Protein 1TOH (pdb70)

Organism: Rattus norvegicus (NCBI:txid10116)

Foldseek 3Di:
DQDDAFFFLQVLLVFDPPAPCPPPVVQVVLLVVQQVQQNVDGPPDQRDFDDDDQLLLVLQLVLCVLLVVCCVPFADPLLVVLVVVCVVQQVDDSRDDTGQRSLQVVLCVQANAGEGEHSFDGDLLSQLSCLLLNYHHAHAAGGDSPCSQDDLGQHNLLCPQQQSSNSSDNLSSLLSNVLSQLSRSADPLSSLLSVQLCCQPQAFAWEADPNAIHTRHSVLSSHNVLSVVSRDPQAAEAADASVVRSPDDADRDDHTNYHHYYHDSVRNSVRVVVVSVPRDDQWGWDADSVRSGIQTGRDPVSVVVVVVVVVVVVVVVVVVVVVVD

B-factor: mean 46.32, std 15.34, range [18.19, 102.64]

InterPro domains:
  IPR001273 Aromatic amino acid hydroxylase [PTHR11473] (76-497)
  IPR005962 Tyrosine 3-monooxygenase [TIGR01269] (38-496)
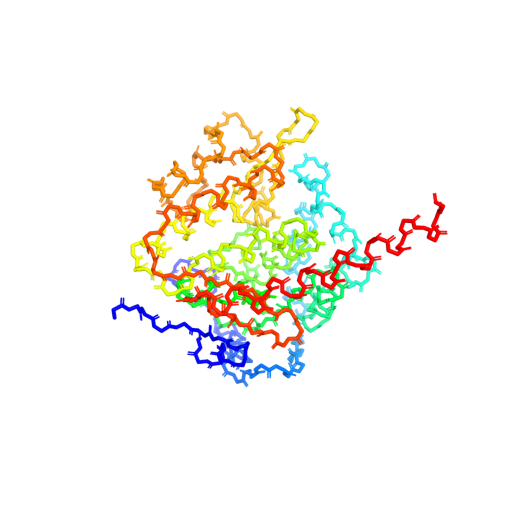  IPR018301 Aromatic amino acid hydroxylase, iron/copper binding site [PS00367] (327-338)
  IPR019773 Tyrosine 3-monooxygenase-like [PIRSF000336] (30-497)
  IPR019774 Aromatic amino acid hydroxylase, C-terminal [PF00351] (165-494)
  IPR019774 Aromatic amino acid hydroxylase, C-terminal [PR00372] (193-212)
  IPR019774 Aromatic amino acid hydroxylase, C-terminal [PR00372] (284-306)
  IPR019774 Aromatic amino acid hydroxylase, C-terminal [PR00372] (348-367)
  IPR019774 Aromatic amino acid hydroxylase, C-terminal [PR00372] (388-406)
  IPR019774 Aromatic amino acid hydroxylase, C-terminal [PR00372] (419-438)
  IPR019774 Aromatic amino acid hydroxylase, C-terminal [PR00372] (454-472)
  IPR019774 Aromatic amino acid hydroxylase, C-terminal [PS51410] (152-498)
  IPR021164 Tyrosine hydroxylase, conserved site [PF12549] (2-26)
  IPR021164 Tyrosine hydroxylase, conserved site [PF12549] (30-49)
  IPR036329 Aromatic amino acid monoxygenase, C-terminal domain superfamily [SSF56534] (163-496)
  IPR036951 Aromatic amino acid hydroxylase superfamily [G3DSA:1.10.800.10] (158-498)
  IPR041903 Tyrosine 3-monooxygenase, catalytic domain [cd03345] (166-463)
  IPR045865 ACT-like domain [SSF55021] (75-170)
  IPR049321 Tyrosine 3-monooxygenase-like, ACT domain [PF21417] (81-149)

Radius of gyration: 20.16 Å; Cα contacts (8 Å, |Δi|>4): 506; chains: 1; bounding box: 53×52×47 Å

Solvent-accessible surface area: 16301 Å² total; per-residue (Å²): 253,65,46,139,7,2,119,120,11,47,40,2,44,142,30,104,163,115,27,50,2,92,115,38,156,129,22,93,127,50,47,129,88,4,22,84,23,17,158,146,21,112,58,64,78,100,5,61,115,9,156,19,63,83,99,7,48,58,6,0,74,78,4,9,70,26,3,82,61,20,3,81,89,31,1,0,114,18,0,56,92,2,3,93,38,0,65,135,129,13,44,8,131,63,76,30,9,10,37,3,40,70,0,2,150,15,0,99,126,111,18,35,0,28,4,25,4,22,33,35,149,46,65,46,48,34,33,4,3,0,2,0,0,31,2,5,10,0,0,5,7,3,13,27,41,78,37,30,81,103,21,71,41,28,0,0,0,19,7,0,1,0,10,0,0,2,6,11,36,208,27,3,0,56,1,1,4,6,0,0,9,5,1,3,6,3,52,99,125,33,8,121,71,0,24,13,0,21,40,2,1,6,22,24,0,0,1,91,21,142,72,106,53,44,0,3,0,1,8,0,0,12,26,80,22,8,0,74,40,0,44,50,176,146,14,91,63,79,87,6,52,3,65,52,0,6,110,28,112,92,69,106,146,93,92,4,87,17,0,1,14,4,104,50,12,84,48,0,45,87,74,0,77,85,9,17,92,154,15,152,62,104,27,66,26,88,27,37,82,199,89,51,17,9,55,28,25,94,40,121,98,41,95,92,136,21,91,72,35,52,89,96,108,107,117,86,105,54,126,50,118,80,89,140,139

Structure (mmCIF, N/CA/C/O backbone):
data_1TOH
#
_entry.id   1TOH
#
_cell.length_a   189.323
_cell.length_b   148.335
_cell.length_c   57.975
_cell.angle_alpha   90.00
_cell.angle_beta   90.00
_cell.angle_gamma   90.00
#
_symmetry.space_group_name_H-M   'F 2 2 2'
#
loop_
_entity.id
_entity.type
_entity.pdbx_description
1 polymer 'TYROSINE HYDROXYLASE'
2 non-polymer 'FE (III) ION'
3 water water
#
loop_
_atom_site.group_PDB
_atom_site.id
_atom_site.type_symbol
_atom_site.label_atom_id
_atom_site.label_alt_id
_atom_site.label_comp_id
_atom_site.label_asym_id
_atom_site.label_entity_id
_atom_site.label_seq_id
_atom_site.pdbx_PDB_ins_code
_atom_site.Cartn_x
_atom_site.Cartn_y
_atom_site.Cartn_z
_atom_site.occupancy
_atom_site.B_iso_or_equiv
_atom_site.auth_seq_id
_atom_site.auth_comp_id
_atom_site.auth_asym_id
_atom_site.auth_atom_id
_atom_site.pdbx_PDB_model_num
ATOM 1 N N . LYS A 1 8 ? 64.138 48.860 15.587 1.00 93.13 163 LYS A N 1
ATOM 2 C CA . LYS A 1 8 ? 62.727 49.237 15.756 1.00 88.34 163 LYS A CA 1
ATOM 3 C C . LYS A 1 8 ? 62.651 49.372 17.276 1.00 82.84 163 LYS A C 1
ATOM 4 O O . LYS A 1 8 ? 62.339 50.439 17.805 1.00 83.16 163 LYS A O 1
ATOM 10 N N . VAL A 1 9 ? 62.950 48.286 17.979 1.00 75.22 164 VAL A N 1
ATOM 11 C CA . VAL A 1 9 ? 63.004 48.359 19.421 1.00 67.53 164 VAL A CA 1
ATOM 12 C C . VAL A 1 9 ? 64.495 48.290 19.688 1.00 61.63 164 VAL A C 1
ATOM 13 O O . VAL A 1 9 ? 65.161 47.312 19.321 1.00 62.22 164 VAL A O 1
ATOM 17 N N . PRO A 1 10 ? 65.069 49.362 20.233 1.00 54.23 165 PRO A N 1
ATOM 18 C CA . PRO A 1 10 ? 66.510 49.249 20.483 1.00 50.95 165 PRO A CA 1
ATOM 19 C C . PRO A 1 10 ? 66.902 48.072 21.373 1.00 49.64 165 PRO A C 1
ATOM 20 O O . PRO A 1 10 ? 66.097 47.529 22.159 1.00 46.87 165 PRO A O 1
ATOM 24 N N . TRP A 1 11 ? 68.137 47.634 21.198 1.00 45.25 166 TRP A N 1
ATOM 25 C CA . TRP A 1 11 ? 68.653 46.535 21.986 1.00 44.38 166 TRP A CA 1
ATOM 26 C C . TRP A 1 11 ? 68.722 46.930 23.474 1.00 44.41 166 TRP A C 1
ATOM 27 O O . TRP A 1 11 ? 68.976 48.106 23.824 1.00 42.76 166 TRP A O 1
ATOM 38 N N . PHE A 1 12 ? 68.494 45.944 24.337 1.00 39.85 167 PHE A N 1
ATOM 39 C CA . PHE A 1 12 ? 68.605 46.154 25.766 1.00 38.07 167 PHE A CA 1
ATOM 40 C C . PHE A 1 12 ? 69.085 44.858 26.376 1.00 40.50 167 PHE A C 1
ATOM 41 O O . PHE A 1 12 ? 68.785 43.801 25.868 1.00 43.28 167 PHE A O 1
ATOM 49 N N . PRO A 1 13 ? 69.912 44.928 27.421 1.00 38.17 168 PRO A N 1
ATOM 50 C CA . PRO A 1 13 ? 70.412 43.732 28.097 1.00 33.32 168 PRO A CA 1
ATOM 51 C C . PRO A 1 13 ? 69.240 42.897 28.700 1.00 38.72 168 PRO A C 1
ATOM 52 O O . PRO A 1 13 ? 68.222 43.468 29.164 1.00 34.30 168 PRO A O 1
ATOM 56 N N . ARG A 1 14 ? 69.381 41.571 28.704 1.00 34.62 169 ARG A N 1
ATOM 57 C CA . ARG A 1 14 ? 68.355 40.696 29.277 1.00 35.51 169 ARG A CA 1
ATOM 58 C C . ARG A 1 14 ? 68.919 39.824 30.366 1.00 36.64 169 ARG A C 1
ATOM 59 O O . ARG A 1 14 ? 68.162 39.097 31.019 1.00 36.88 169 ARG A O 1
ATOM 67 N N . LYS A 1 15 ? 70.243 39.922 30.564 1.00 35.47 170 LYS A N 1
ATOM 68 C CA . LYS A 1 15 ? 71.007 39.180 31.575 1.00 38.00 170 LYS A CA 1
ATOM 69 C C . LYS A 1 15 ? 71.936 40.229 32.222 1.00 35.71 170 LYS A C 1
ATOM 70 O O . LYS A 1 15 ? 72.444 41.079 31.508 1.00 34.35 170 LYS A O 1
ATOM 76 N N . VAL A 1 16 ? 72.194 40.148 33.530 1.00 36.61 171 VAL A N 1
ATOM 77 C CA . VAL A 1 16 ? 73.055 41.148 34.182 1.00 36.08 171 VAL A CA 1
ATOM 78 C C . VAL A 1 16 ? 74.519 41.081 33.621 1.00 40.01 171 VAL A C 1
ATOM 79 O O . VAL A 1 16 ? 75.287 42.032 33.728 1.00 40.43 171 VAL A O 1
ATOM 83 N N . SER A 1 17 ? 74.882 39.964 33.006 1.00 41.61 172 SER A N 1
ATOM 84 C CA . SER A 1 17 ? 76.208 39.786 32.408 1.00 41.54 172 SER A CA 1
ATOM 85 C C . SER A 1 17 ? 76.430 40.802 31.316 1.00 39.51 172 SER A C 1
ATOM 86 O O . SER A 1 17 ? 77.516 41.348 31.152 1.00 40.15 172 SER A O 1
ATOM 89 N N . GLU A 1 18 ? 75.382 41.013 30.543 1.00 39.06 173 GLU A N 1
ATOM 90 C CA . GLU A 1 18 ? 75.383 41.915 29.415 1.00 35.35 173 GLU A CA 1
ATOM 91 C C . GLU A 1 18 ? 75.599 43.381 29.692 1.00 38.21 173 GLU A C 1
ATOM 92 O O . GLU A 1 18 ? 75.731 44.209 28.764 1.00 42.18 173 GLU A O 1
ATOM 98 N N . LEU A 1 19 ? 75.628 43.743 30.955 1.00 39.65 174 LEU A N 1
ATOM 99 C CA . LEU A 1 19 ? 75.910 45.124 31.252 1.00 39.10 174 LEU A CA 1
ATOM 100 C C . LEU A 1 19 ? 77.383 45.382 30.875 1.00 41.68 174 LEU A C 1
ATOM 101 O O . LEU A 1 19 ? 77.770 46.540 30.719 1.00 40.64 174 LEU A O 1
ATOM 106 N N . ASP A 1 20 ? 78.194 44.329 30.722 1.00 41.60 175 ASP A N 1
ATOM 107 C CA . ASP A 1 20 ? 79.603 44.515 30.329 1.00 49.36 175 ASP A CA 1
ATOM 108 C C . ASP A 1 20 ? 79.679 45.080 28.885 1.00 54.67 175 ASP A C 1
ATOM 109 O O . ASP A 1 20 ? 80.758 45.422 28.408 1.00 56.46 175 ASP A O 1
ATOM 114 N N . LYS A 1 21 ? 78.546 45.130 28.181 1.00 56.87 176 LYS A N 1
ATOM 115 C CA . LYS A 1 21 ? 78.530 45.631 26.834 1.00 58.29 176 LYS A CA 1
ATOM 116 C C . LYS A 1 21 ? 77.992 47.044 26.934 1.00 61.69 176 LYS A C 1
ATOM 117 O O . LYS A 1 21 ? 78.069 47.807 25.987 1.00 62.52 176 LYS A O 1
ATOM 123 N N . CYS A 1 22 ? 77.440 47.395 28.087 1.00 62.62 177 CYS A N 1
ATOM 124 C CA . CYS A 1 22 ? 76.900 48.734 28.283 1.00 67.70 177 CYS A CA 1
ATOM 125 C C . CYS A 1 22 ? 77.971 49.630 28.901 1.00 70.76 177 CYS A C 1
ATOM 126 O O . CYS A 1 22 ? 77.703 50.756 29.323 1.00 75.09 177 CYS A O 1
ATOM 129 N N . ASP A 1 34 ? 87.403 69.790 32.480 1.00 95.59 189 ASP A N 1
ATOM 130 C CA . ASP A 1 34 ? 87.017 71.053 31.857 1.00 95.10 189 ASP A CA 1
ATOM 131 C C . ASP A 1 34 ? 87.940 72.171 32.383 1.00 93.25 189 ASP A C 1
ATOM 132 O O . ASP A 1 34 ? 88.551 72.036 33.443 1.00 91.74 189 ASP A O 1
ATOM 137 N N . LEU A 1 35 ? 88.002 73.283 31.658 1.00 92.92 190 LEU A N 1
ATOM 138 C CA . LEU A 1 35 ? 88.830 74.421 32.049 1.00 93.31 190 LEU A CA 1
ATOM 139 C C . LEU A 1 35 ? 88.498 74.886 33.447 1.00 92.53 190 LEU A C 1
ATOM 140 O O . LEU A 1 35 ? 89.367 75.312 34.198 1.00 93.05 190 LEU A O 1
ATOM 145 N N . ASP A 1 36 ? 87.221 74.806 33.782 1.00 93.25 191 ASP A N 1
ATOM 146 C CA . ASP A 1 36 ? 86.711 75.249 35.078 1.00 93.61 191 ASP A CA 1
ATOM 147 C C . ASP A 1 36 ? 86.815 74.250 36.231 1.00 92.13 191 ASP A C 1
ATOM 148 O O . ASP A 1 36 ? 86.579 74.613 37.386 1.00 91.04 191 ASP A O 1
ATOM 153 N N . HIS A 1 37 ? 87.185 73.009 35.903 1.00 92.02 192 HIS A N 1
ATOM 154 C CA . HIS A 1 37 ? 87.317 71.912 36.867 1.00 90.57 192 HIS A CA 1
ATOM 155 C C . HIS A 1 37 ? 88.521 72.120 37.779 1.00 89.23 192 HIS A C 1
ATOM 156 O O . HIS A 1 37 ? 89.656 72.232 37.314 1.00 88.50 192 HIS A O 1
ATOM 163 N N . PRO A 1 38 ? 88.278 72.137 39.104 1.00 88.59 193 PRO A N 1
ATOM 164 C CA . PRO A 1 38 ? 89.258 72.326 40.177 1.00 88.16 193 PRO A CA 1
ATOM 165 C C . PRO A 1 38 ? 90.596 71.569 40.091 1.00 86.58 193 PRO A C 1
ATOM 166 O O . PRO A 1 38 ? 91.541 71.901 40.804 1.00 86.47 193 PRO A O 1
ATOM 170 N N . GLY A 1 39 ? 90.687 70.557 39.243 1.00 84.35 194 GLY A N 1
ATOM 171 C CA . GLY A 1 39 ? 91.939 69.832 39.167 1.00 83.74 194 GLY A CA 1
ATOM 172 C C . GLY A 1 39 ? 92.448 69.678 37.767 1.00 83.72 194 GLY A C 1
ATOM 173 O O . GLY A 1 39 ? 93.303 68.837 37.475 1.00 82.07 194 GLY A O 1
ATOM 174 N N . PHE A 1 40 ? 91.901 70.501 36.890 1.00 85.03 195 PHE A N 1
ATOM 175 C CA . PHE A 1 40 ? 92.272 70.445 35.497 1.00 87.62 195 PHE A CA 1
ATOM 176 C C . PHE A 1 40 ? 93.740 70.725 35.294 1.00 88.27 195 PHE A C 1
ATOM 177 O O . PHE A 1 40 ? 94.357 70.234 34.351 1.00 88.67 195 PHE A O 1
ATOM 185 N N . SER A 1 41 ? 94.288 71.528 36.192 1.00 89.13 196 SER A N 1
ATOM 186 C CA . SER A 1 41 ? 95.686 71.916 36.125 1.00 90.47 196 SER A CA 1
ATOM 187 C C . SER A 1 41 ? 96.470 71.355 37.332 1.00 89.76 196 SER A C 1
ATOM 188 O O . SER A 1 41 ? 97.159 72.078 38.075 1.00 90.45 196 SER A O 1
ATOM 191 N N . ASP A 1 42 ? 96.321 70.049 37.517 1.00 86.37 197 ASP A N 1
ATOM 192 C CA . ASP A 1 42 ? 96.996 69.293 38.556 1.00 81.36 197 ASP A CA 1
ATOM 193 C C . ASP A 1 42 ? 97.284 68.050 37.731 1.00 79.79 197 ASP A C 1
ATOM 194 O O . ASP A 1 42 ? 96.355 67.450 37.193 1.00 80.20 197 ASP A O 1
ATOM 199 N N . GLN A 1 43 ? 98.550 67.679 37.587 1.00 76.93 198 GLN A N 1
ATOM 200 C CA . GLN A 1 43 ? 98.870 66.503 36.792 1.00 75.36 198 GLN A CA 1
ATOM 201 C C . GLN A 1 43 ? 98.893 65.233 37.627 1.00 71.42 198 GLN A C 1
ATOM 202 O O . GLN A 1 43 ? 98.712 64.135 37.095 1.00 68.26 198 GLN A O 1
ATOM 208 N N . VAL A 1 44 ? 99.121 65.397 38.929 1.00 67.66 199 VAL A N 1
ATOM 209 C CA . VAL A 1 44 ? 99.206 64.277 39.856 1.00 65.34 199 VAL A CA 1
ATOM 210 C C . VAL A 1 44 ? 97.796 63.723 40.061 1.00 66.03 199 VAL A C 1
ATOM 211 O O . VAL A 1 44 ? 97.593 62.520 40.299 1.00 64.69 199 VAL A O 1
ATOM 215 N N . TYR A 1 45 ? 96.834 64.632 39.977 1.00 63.46 200 TYR A N 1
ATOM 216 C CA . TYR A 1 45 ? 95.439 64.313 40.141 1.00 65.80 200 TYR A CA 1
ATOM 217 C C . TYR A 1 45 ? 94.888 63.657 38.883 1.00 66.89 200 TYR A C 1
ATOM 218 O O . TYR A 1 45 ? 94.133 62.693 38.968 1.00 62.78 200 TYR A O 1
ATOM 227 N N . ARG A 1 46 ? 95.256 64.218 37.731 1.00 69.64 201 ARG A N 1
ATOM 228 C CA . ARG A 1 46 ? 94.827 63.719 36.440 1.00 72.25 201 ARG A CA 1
ATOM 229 C C . ARG A 1 46 ? 95.389 62.330 36.227 1.00 72.68 201 ARG A C 1
ATOM 230 O O . ARG A 1 46 ? 94.916 61.614 35.357 1.00 75.18 201 ARG A O 1
ATOM 238 N N . GLN A 1 47 ? 96.395 61.933 37.012 1.00 71.87 202 GLN A N 1
ATOM 239 C CA . GLN A 1 47 ? 96.961 60.579 36.854 1.00 69.35 202 GLN A CA 1
ATOM 240 C C . GLN A 1 47 ? 96.255 59.658 37.819 1.00 66.57 202 GLN A C 1
ATOM 241 O O . GLN A 1 47 ? 96.133 58.466 37.570 1.00 68.28 202 GLN A O 1
ATOM 247 N N . ARG A 1 48 ? 95.837 60.210 38.955 1.00 63.65 203 ARG A N 1
ATOM 248 C CA . ARG A 1 48 ? 95.131 59.427 39.964 1.00 59.69 203 ARG A CA 1
ATOM 249 C C . ARG A 1 48 ? 93.850 58.989 39.277 1.00 56.83 203 ARG A C 1
ATOM 250 O O . ARG A 1 48 ? 93.451 57.848 39.346 1.00 58.81 203 ARG A O 1
ATOM 258 N N . ARG A 1 49 ? 93.246 59.905 38.553 1.00 55.56 204 ARG A N 1
ATOM 259 C CA . ARG A 1 49 ? 92.033 59.590 37.867 1.00 56.66 204 ARG A CA 1
ATOM 260 C C . ARG A 1 49 ? 92.206 58.452 36.880 1.00 60.93 204 ARG A C 1
ATOM 261 O O . ARG A 1 49 ? 91.498 57.437 36.977 1.00 63.95 204 ARG A O 1
ATOM 269 N N . LYS A 1 50 ? 93.129 58.606 35.934 1.00 63.49 205 LYS A N 1
ATOM 270 C CA . LYS A 1 50 ? 93.344 57.569 34.926 1.00 64.44 205 LYS A CA 1
ATOM 271 C C . LYS A 1 50 ? 93.545 56.230 35.616 1.00 62.63 205 LYS A C 1
ATOM 272 O O . LYS A 1 50 ? 93.016 55.213 35.155 1.00 63.78 205 LYS A O 1
ATOM 278 N N . LEU A 1 51 ? 94.276 56.221 36.731 1.00 60.60 206 LEU A N 1
ATOM 279 C CA . LEU A 1 51 ? 94.483 54.969 37.440 1.00 58.92 206 LEU A CA 1
ATOM 280 C C . LEU A 1 51 ? 93.097 54.470 37.905 1.00 59.84 206 LEU A C 1
ATOM 281 O O . LEU A 1 51 ? 92.747 53.297 37.680 1.00 61.28 206 LEU A O 1
ATOM 286 N N . ILE A 1 52 ? 92.303 55.340 38.543 1.00 56.11 207 ILE A N 1
ATOM 287 C CA . ILE A 1 52 ? 90.980 54.916 39.012 1.00 50.46 207 ILE A CA 1
ATOM 288 C C . ILE A 1 52 ? 90.027 54.536 37.867 1.00 48.04 207 ILE A C 1
ATOM 289 O O . ILE A 1 52 ? 89.436 53.461 37.917 1.00 48.20 207 ILE A O 1
ATOM 294 N N . ALA A 1 53 ? 89.928 55.346 36.812 1.00 47.13 208 ALA A N 1
ATOM 295 C CA . ALA A 1 53 ? 89.049 54.996 35.696 1.00 49.91 208 ALA A CA 1
ATOM 296 C C . ALA A 1 53 ? 89.441 53.590 35.206 1.00 55.58 208 ALA A C 1
ATOM 297 O O . ALA A 1 53 ? 88.589 52.774 34.836 1.00 55.60 208 ALA A O 1
ATOM 299 N N . GLU A 1 54 ? 90.742 53.314 35.246 1.00 57.59 209 GLU A N 1
ATOM 300 C CA . GLU A 1 54 ? 91.286 52.031 34.867 1.00 60.91 209 GLU A CA 1
ATOM 301 C C . GLU A 1 54 ? 90.470 50.875 35.431 1.00 57.56 209 GLU A C 1
ATOM 302 O O . GLU A 1 54 ? 90.098 49.953 34.700 1.00 56.95 209 GLU A O 1
ATOM 308 N N . ILE A 1 55 ? 90.186 50.910 36.732 1.00 54.78 210 ILE A N 1
ATOM 309 C CA . ILE A 1 55 ? 89.390 49.836 37.356 1.00 49.16 210 ILE A CA 1
ATOM 310 C C . ILE A 1 55 ? 87.997 49.649 36.711 1.00 47.18 210 ILE A C 1
ATOM 311 O O . ILE A 1 55 ? 87.530 48.529 36.512 1.00 46.14 210 ILE A O 1
ATOM 316 N N . ALA A 1 56 ? 87.358 50.748 36.360 1.00 46.19 211 ALA A N 1
ATOM 317 C CA . ALA A 1 56 ? 86.064 50.668 35.738 1.00 46.90 211 ALA A CA 1
ATOM 318 C C . ALA A 1 56 ? 86.197 49.995 34.383 1.00 50.57 211 ALA A C 1
ATOM 319 O O . ALA A 1 56 ? 85.459 49.039 34.079 1.00 51.09 211 ALA A O 1
ATOM 321 N N . PHE A 1 57 ? 87.136 50.482 33.568 1.00 54.30 212 PHE A N 1
ATOM 322 C CA . PHE A 1 57 ? 87.339 49.900 32.244 1.00 54.96 212 PHE A CA 1
ATOM 323 C C . PHE A 1 57 ? 87.705 48.400 32.253 1.00 53.70 212 PHE A C 1
ATOM 324 O O . PHE A 1 57 ? 87.278 47.675 31.365 1.00 56.56 212 PHE A O 1
ATOM 332 N N . GLN A 1 58 ? 88.448 47.906 33.240 1.00 52.99 213 GLN A N 1
ATOM 333 C CA . GLN A 1 58 ? 88.817 46.471 33.233 1.00 53.09 213 GLN A CA 1
ATOM 334 C C . GLN A 1 58 ? 87.848 45.587 34.040 1.00 53.81 213 GLN A C 1
ATOM 335 O O . GLN A 1 58 ? 88.038 44.375 34.176 1.00 54.18 213 GLN A O 1
ATOM 341 N N . TYR A 1 59 ? 86.786 46.188 34.565 1.00 51.22 214 TYR A N 1
ATOM 342 C CA . TYR A 1 59 ? 85.867 45.435 35.397 1.00 48.18 214 TYR A CA 1
ATOM 343 C C . TYR A 1 59 ? 84.840 44.599 34.613 1.00 46.12 214 TYR A C 1
ATOM 344 O O . TYR A 1 59 ? 84.296 45.071 33.621 1.00 45.00 214 TYR A O 1
ATOM 353 N N . LYS A 1 60 ? 84.584 43.376 35.075 1.00 44.36 215 LYS A N 1
ATOM 354 C CA . LYS A 1 60 ? 83.608 42.449 34.463 1.00 50.07 215 LYS A CA 1
ATOM 355 C C . LYS A 1 60 ? 82.551 42.034 35.528 1.00 49.89 215 LYS A C 1
ATOM 356 O O . LYS A 1 60 ? 82.877 41.910 36.725 1.00 48.81 215 LYS A O 1
ATOM 362 N N . HIS A 1 61 ? 81.302 41.817 35.119 1.00 50.46 216 HIS A N 1
ATOM 363 C CA . HIS A 1 61 ? 80.271 41.416 36.103 1.00 51.09 216 HIS A CA 1
ATOM 364 C C . HIS A 1 61 ? 80.667 40.176 36.920 1.00 50.94 216 HIS A C 1
ATOM 365 O O . HIS A 1 61 ? 81.182 39.189 36.391 1.00 56.59 216 HIS A O 1
ATOM 372 N N . GLY A 1 62 ? 80.460 40.251 38.221 1.00 49.96 217 GLY A N 1
ATOM 373 C CA . GLY A 1 62 ? 80.764 39.143 39.095 1.00 50.92 217 GLY A CA 1
ATOM 374 C C . GLY A 1 62 ? 82.082 39.163 39.827 1.00 51.68 217 GLY A C 1
ATOM 375 O O . GLY A 1 62 ? 82.292 38.343 40.720 1.00 52.59 217 GLY A O 1
ATOM 376 N N . GLU A 1 63 ? 82.987 40.065 39.464 1.00 53.41 218 GLU A N 1
ATOM 377 C CA . GLU A 1 63 ? 84.289 40.121 40.151 1.00 54.53 218 GLU A CA 1
ATOM 378 C C . GLU A 1 63 ? 84.206 41.024 41.370 1.00 52.47 218 GLU A C 1
ATOM 379 O O . GLU A 1 63 ? 83.444 41.978 41.357 1.00 49.35 218 GLU A O 1
ATOM 385 N N . PRO A 1 64 ? 85.022 40.758 42.416 1.00 52.07 219 PRO A N 1
ATOM 386 C CA . PRO A 1 64 ? 84.978 41.615 43.611 1.00 49.38 219 PRO A CA 1
ATOM 387 C C . PRO A 1 64 ? 85.483 42.970 43.072 1.00 48.41 219 PRO A C 1
ATOM 388 O O . PRO A 1 64 ? 86.365 42.993 42.218 1.00 51.47 219 PRO A O 1
ATOM 392 N N . ILE A 1 65 ? 84.930 44.083 43.533 1.00 46.60 220 ILE A N 1
ATOM 393 C CA . ILE A 1 65 ? 85.382 45.386 43.023 1.00 46.70 220 ILE A CA 1
ATOM 394 C C . ILE A 1 65 ? 86.699 45.696 43.677 1.00 45.67 220 ILE A C 1
ATOM 395 O O . ILE A 1 65 ? 86.783 45.706 44.899 1.00 45.20 220 ILE A O 1
ATOM 400 N N . PRO A 1 66 ? 87.736 45.969 42.871 1.00 45.96 221 PRO A N 1
ATOM 401 C CA . PRO A 1 66 ? 89.076 46.268 43.375 1.00 46.60 221 PRO A CA 1
ATOM 402 C C . PRO A 1 66 ? 89.117 47.475 44.323 1.00 46.50 221 PRO A C 1
ATOM 403 O O . PRO A 1 66 ? 88.528 48.548 44.038 1.00 43.83 221 PRO A O 1
ATOM 407 N N . HIS A 1 67 ? 89.822 47.268 45.437 1.00 43.63 222 HIS A N 1
ATOM 408 C CA . HIS A 1 67 ? 90.034 48.278 46.439 1.00 43.00 222 HIS A CA 1
ATOM 409 C C . HIS A 1 67 ? 90.896 49.345 45.848 1.00 43.50 222 HIS A C 1
ATOM 410 O O . HIS A 1 67 ? 91.641 49.091 44.914 1.00 43.30 222 HIS A O 1
ATOM 417 N N . VAL A 1 68 ? 90.727 50.546 46.375 1.00 43.84 223 VAL A N 1
ATOM 418 C CA . VAL A 1 68 ? 91.512 51.708 46.025 1.00 47.57 223 VAL A CA 1
ATOM 419 C C . VAL A 1 68 ? 92.106 52.186 47.364 1.00 50.52 223 VAL A C 1
ATOM 420 O O . VAL A 1 68 ? 91.396 52.275 48.388 1.00 49.29 223 VAL A O 1
ATOM 424 N N . GLU A 1 69 ? 93.423 52.412 47.357 1.00 53.25 224 GLU A N 1
ATOM 425 C CA . GLU A 1 69 ? 94.167 52.877 48.539 1.00 55.50 224 GLU A CA 1
ATOM 426 C C . GLU A 1 69 ? 94.143 54.409 48.475 1.00 51.29 224 GLU A C 1
ATOM 427 O O . GLU A 1 69 ? 94.931 55.028 47.770 1.00 53.30 224 GLU A O 1
ATOM 433 N N . TYR A 1 70 ? 93.223 55.031 49.200 1.00 48.87 225 TYR A N 1
ATOM 434 C CA . TYR A 1 70 ? 93.139 56.472 49.138 1.00 47.24 225 TYR A CA 1
ATOM 435 C C . TYR A 1 70 ? 94.264 57.201 49.897 1.00 49.67 225 TYR A C 1
ATOM 436 O O . TYR A 1 70 ? 94.589 56.851 51.042 1.00 49.43 225 TYR A O 1
ATOM 445 N N . THR A 1 71 ? 94.889 58.188 49.245 1.00 52.01 226 THR A N 1
ATOM 446 C CA . THR A 1 71 ? 95.940 59.001 49.882 1.00 51.37 226 THR A CA 1
ATOM 447 C C . THR A 1 71 ? 95.308 59.906 50.933 1.00 54.03 226 THR A C 1
ATOM 448 O O . THR A 1 71 ? 94.166 60.386 50.769 1.00 53.36 226 THR A O 1
ATOM 452 N N . ALA A 1 72 ? 96.090 60.175 51.975 1.00 54.03 227 ALA A N 1
ATOM 453 C CA . ALA A 1 72 ? 95.688 61.022 53.088 1.00 56.38 227 ALA A CA 1
ATOM 454 C C . ALA A 1 72 ? 94.966 62.313 52.672 1.00 55.95 227 ALA A C 1
ATOM 455 O O . ALA A 1 72 ? 94.025 62.749 53.332 1.00 54.28 227 ALA A O 1
ATOM 457 N N . GLU A 1 73 ? 95.393 62.960 51.607 1.00 54.52 228 GLU A N 1
ATOM 458 C CA . GLU A 1 73 ? 94.664 64.150 51.278 1.00 56.66 228 GLU A CA 1
ATOM 459 C C . GLU A 1 73 ? 93.260 63.773 50.748 1.00 57.37 228 GLU A C 1
ATOM 460 O O . GLU A 1 73 ? 92.262 64.431 51.083 1.00 55.77 228 GLU A O 1
ATOM 466 N N . GLU A 1 74 ? 93.183 62.708 49.936 1.00 56.49 229 GLU A N 1
ATOM 467 C CA . GLU A 1 74 ? 91.888 62.265 49.401 1.00 52.34 229 GLU A CA 1
ATOM 468 C C . GLU A 1 74 ? 90.997 62.022 50.604 1.00 51.75 229 GLU A C 1
ATOM 469 O O . GLU A 1 74 ? 89.871 62.538 50.656 1.00 51.45 229 GLU A O 1
ATOM 475 N N . ILE A 1 75 ? 91.524 61.277 51.580 1.00 49.71 230 ILE A N 1
ATOM 476 C CA . ILE A 1 75 ? 90.787 60.987 52.793 1.00 46.50 230 ILE A CA 1
ATOM 477 C C . ILE A 1 75 ? 90.366 62.241 53.509 1.00 49.01 230 ILE A C 1
ATOM 478 O O . ILE A 1 75 ? 89.335 62.239 54.204 1.00 52.58 230 ILE A O 1
ATOM 483 N N . ALA A 1 76 ? 91.136 63.310 53.306 1.00 47.02 231 ALA A N 1
ATOM 484 C CA . ALA A 1 76 ? 90.887 64.623 53.930 1.00 46.77 231 ALA A CA 1
ATOM 485 C C . ALA A 1 76 ? 89.733 65.367 53.230 1.00 45.77 231 ALA A C 1
ATOM 486 O O . ALA A 1 76 ? 88.938 66.070 53.869 1.00 42.30 231 ALA A O 1
ATOM 488 N N . THR A 1 77 ? 89.672 65.268 51.911 1.00 44.29 232 THR A N 1
ATOM 489 C CA . THR A 1 77 ? 88.557 65.890 51.206 1.00 46.59 232 THR A CA 1
ATOM 490 C C . THR A 1 77 ? 87.267 65.176 51.703 1.00 46.54 232 THR A C 1
ATOM 491 O O . THR A 1 77 ? 86.313 65.833 52.160 1.00 49.62 232 THR A O 1
ATOM 495 N N . TRP A 1 78 ? 87.274 63.835 51.672 1.00 46.01 233 TRP A N 1
ATOM 496 C CA . TRP A 1 78 ? 86.146 63.046 52.169 1.00 44.80 233 TRP A CA 1
ATOM 497 C C . TRP A 1 78 ? 85.734 63.540 53.544 1.00 47.53 233 TRP A C 1
ATOM 498 O O . TRP A 1 78 ? 84.593 63.922 53.721 1.00 51.77 233 TRP A O 1
ATOM 509 N N . LYS A 1 79 ? 86.644 63.555 54.509 1.00 51.90 234 LYS A N 1
ATOM 510 C CA . LYS A 1 79 ? 86.321 64.014 55.871 1.00 54.37 234 LYS A CA 1
ATOM 511 C C . LYS A 1 79 ? 85.622 65.370 55.952 1.00 54.14 234 LYS A C 1
ATOM 512 O O . LYS A 1 79 ? 84.830 65.566 56.856 1.00 53.13 234 LYS A O 1
ATOM 518 N N . GLU A 1 80 ? 85.909 66.305 55.042 1.00 53.84 235 GLU A N 1
ATOM 519 C CA . GLU A 1 80 ? 85.257 67.633 55.077 1.00 52.09 235 GLU A CA 1
ATOM 520 C C . GLU A 1 80 ? 83.807 67.543 54.563 1.00 51.23 235 GLU A C 1
ATOM 521 O O . GLU A 1 80 ? 82.853 68.026 55.231 1.00 50.07 235 GLU A O 1
ATOM 527 N N . VAL A 1 81 ? 83.641 66.928 53.381 1.00 45.08 236 VAL A N 1
ATOM 528 C CA . VAL A 1 81 ? 82.318 66.759 52.822 1.00 38.35 236 VAL A CA 1
ATOM 529 C C . VAL A 1 81 ? 81.459 65.973 53.794 1.00 38.33 236 VAL A C 1
ATOM 530 O O . VAL A 1 81 ? 80.322 66.326 54.042 1.00 41.12 236 VAL A O 1
ATOM 534 N N . TYR A 1 82 ? 82.031 64.955 54.407 1.00 36.21 237 TYR A N 1
ATOM 535 C CA . TYR A 1 82 ? 81.306 64.120 55.330 1.00 37.00 237 TYR A CA 1
ATOM 536 C C . TYR A 1 82 ? 80.818 64.886 56.540 1.00 44.20 237 TYR A C 1
ATOM 537 O O . TYR A 1 82 ? 79.597 64.956 56.795 1.00 43.59 237 TYR A O 1
ATOM 546 N N . VAL A 1 83 ? 81.751 65.466 57.304 1.00 46.30 238 VAL A N 1
ATOM 547 C CA . VAL A 1 83 ? 81.343 66.191 58.517 1.00 47.61 238 VAL A CA 1
ATOM 548 C C . VAL A 1 83 ? 80.351 67.331 58.211 1.00 41.77 238 VAL A C 1
ATOM 549 O O . VAL A 1 83 ? 79.340 67.449 58.877 1.00 39.82 238 VAL A O 1
ATOM 553 N N . THR A 1 84 ? 80.600 68.113 57.174 1.00 38.84 239 THR A N 1
ATOM 554 C CA . THR A 1 84 ? 79.679 69.189 56.848 1.00 40.98 239 THR A CA 1
ATOM 555 C C . THR A 1 84 ? 78.232 68.698 56.555 1.00 42.28 239 THR A C 1
ATOM 556 O O . THR A 1 84 ? 77.290 69.110 57.253 1.00 38.23 239 THR A O 1
ATOM 560 N N . LEU A 1 85 ? 78.051 67.822 55.549 1.00 39.01 240 LEU A N 1
ATOM 561 C CA . LEU A 1 85 ? 76.712 67.300 55.271 1.00 37.03 240 LEU A CA 1
ATOM 562 C C . LEU A 1 85 ? 76.137 66.544 56.509 1.00 35.92 240 LEU A C 1
ATOM 563 O O . LEU A 1 85 ? 74.980 66.657 56.847 1.00 35.92 240 LEU A O 1
ATOM 568 N N . LYS A 1 86 ? 76.961 65.757 57.168 1.00 38.02 241 LYS A N 1
ATOM 569 C CA . LYS A 1 86 ? 76.535 64.992 58.321 1.00 40.29 241 LYS A CA 1
ATOM 570 C C . LYS A 1 86 ? 75.818 65.968 59.278 1.00 44.23 241 LYS A C 1
ATOM 571 O O . LYS A 1 86 ? 74.819 65.600 59.898 1.00 48.71 241 LYS A O 1
ATOM 577 N N . GLY A 1 87 ? 76.301 67.210 59.381 1.00 43.16 242 GLY A N 1
ATOM 578 C CA . GLY A 1 87 ? 75.639 68.183 60.248 1.00 44.28 242 GLY A CA 1
ATOM 579 C C . GLY A 1 87 ? 74.195 68.585 59.843 1.00 43.95 242 GLY A C 1
ATOM 580 O O . GLY A 1 87 ? 73.409 68.992 60.697 1.00 44.05 242 GLY A O 1
ATOM 581 N N . LEU A 1 88 ? 73.847 68.500 58.557 1.00 39.38 243 LEU A N 1
ATOM 582 C CA . LEU A 1 88 ? 72.469 68.805 58.073 1.00 38.39 243 LEU A CA 1
ATOM 583 C C . LEU A 1 88 ? 71.452 67.627 58.053 1.00 37.85 243 LEU A C 1
ATOM 584 O O . LEU A 1 88 ? 70.251 67.843 58.110 1.00 39.73 243 LEU A O 1
ATOM 589 N N . TYR A 1 89 ? 71.930 66.389 57.931 1.00 35.07 244 TYR A N 1
ATOM 590 C CA . TYR A 1 89 ? 71.031 65.265 57.841 1.00 32.84 244 TYR A CA 1
ATOM 591 C C . TYR A 1 89 ? 69.885 65.218 58.871 1.00 36.46 244 TYR A C 1
ATOM 592 O O . TYR A 1 89 ? 68.731 65.060 58.468 1.00 41.15 244 TYR A O 1
ATOM 601 N N . ALA A 1 90 ? 70.154 65.352 60.174 1.00 36.32 245 ALA A N 1
ATOM 602 C CA . ALA A 1 90 ? 69.048 65.270 61.138 1.00 35.56 245 ALA A CA 1
ATOM 603 C C . ALA A 1 90 ? 67.880 66.216 60.886 1.00 36.40 245 ALA A C 1
ATOM 604 O O . ALA A 1 90 ? 66.752 65.910 61.255 1.00 39.76 245 ALA A O 1
ATOM 606 N N . THR A 1 91 ? 68.138 67.357 60.254 1.00 35.15 246 THR A N 1
ATOM 607 C CA . THR A 1 91 ? 67.075 68.318 60.036 1.00 38.63 246 THR A CA 1
ATOM 608 C C . THR A 1 91 ? 66.590 68.360 58.603 1.00 35.72 246 THR A C 1
ATOM 609 O O . THR A 1 91 ? 65.436 68.604 58.361 1.00 37.36 246 THR A O 1
ATOM 613 N N . HIS A 1 92 ? 67.464 68.074 57.661 1.00 34.94 247 HIS A N 1
ATOM 614 C CA . HIS A 1 92 ? 67.075 68.174 56.276 1.00 35.85 247 HIS A CA 1
ATOM 615 C C . HIS A 1 92 ? 66.795 66.873 55.516 1.00 35.54 247 HIS A C 1
ATOM 616 O O . HIS A 1 92 ? 66.172 66.908 54.449 1.00 36.88 247 HIS A O 1
ATOM 623 N N . ALA A 1 93 ? 67.217 65.729 56.037 1.00 33.59 248 ALA A N 1
ATOM 624 C CA . ALA A 1 93 ? 67.044 64.502 55.237 1.00 31.97 248 ALA A CA 1
ATOM 625 C C . ALA A 1 93 ? 65.824 63.659 55.547 1.00 33.77 248 ALA A C 1
ATOM 626 O O . ALA A 1 93 ? 65.375 63.625 56.695 1.00 31.80 248 ALA A O 1
ATOM 628 N N . CYS A 1 94 ? 65.323 62.924 54.545 1.00 29.79 249 CYS A N 1
ATOM 629 C CA . CYS A 1 94 ? 64.183 62.083 54.838 1.00 34.51 249 CYS A CA 1
ATOM 630 C C . CYS A 1 94 ? 64.668 61.014 55.776 1.00 33.17 249 CYS A C 1
ATOM 631 O O . CYS A 1 94 ? 65.854 60.757 55.916 1.00 33.48 249 CYS A O 1
ATOM 634 N N . ARG A 1 95 ? 63.729 60.425 56.467 1.00 33.80 250 ARG A N 1
ATOM 635 C CA . ARG A 1 95 ? 64.015 59.348 57.409 1.00 39.24 250 ARG A CA 1
ATOM 636 C C . ARG A 1 95 ? 64.741 58.098 56.761 1.00 37.64 250 ARG A C 1
ATOM 637 O O . ARG A 1 95 ? 65.583 57.468 57.395 1.00 37.60 250 ARG A O 1
ATOM 645 N N . GLU A 1 96 ? 64.428 57.761 55.513 1.00 36.18 251 GLU A N 1
ATOM 646 C CA . GLU A 1 96 ? 65.059 56.600 54.866 1.00 32.94 251 GLU A CA 1
ATOM 647 C C . GLU A 1 96 ? 66.572 56.869 54.815 1.00 33.29 251 GLU A C 1
ATOM 648 O O . GLU A 1 96 ? 67.406 56.013 55.095 1.00 31.31 251 GLU A O 1
ATOM 654 N N . HIS A 1 97 ? 66.939 58.093 54.466 1.00 32.64 252 HIS A N 1
ATOM 655 C CA . HIS A 1 97 ? 68.353 58.409 54.443 1.00 31.80 252 HIS A CA 1
ATOM 656 C C . HIS A 1 97 ? 68.984 58.279 55.846 1.00 33.11 252 HIS A C 1
ATOM 657 O O . HIS A 1 97 ? 70.050 57.655 56.019 1.00 32.24 252 HIS A O 1
ATOM 664 N N . LEU A 1 98 ? 68.348 58.854 56.860 1.00 32.64 253 LEU A N 1
ATOM 665 C CA . LEU A 1 98 ? 68.936 58.739 58.207 1.00 36.35 253 LEU A CA 1
ATOM 666 C C . LEU A 1 98 ? 69.134 57.279 58.616 1.00 33.35 253 LEU A C 1
ATOM 667 O O . LEU A 1 98 ? 70.213 56.928 59.030 1.00 38.59 253 LEU A O 1
ATOM 672 N N . GLU A 1 99 ? 68.119 56.436 58.461 1.00 35.32 254 GLU A N 1
ATOM 673 C CA . GLU A 1 99 ? 68.204 55.013 58.811 1.00 39.06 254 GLU A CA 1
ATOM 674 C C . GLU A 1 99 ? 69.270 54.261 57.997 1.00 39.13 254 GLU A C 1
ATOM 675 O O . GLU A 1 99 ? 70.021 53.434 58.556 1.00 34.30 254 GLU A O 1
ATOM 681 N N . GLY A 1 100 ? 69.327 54.534 56.689 1.00 32.42 255 GLY A N 1
ATOM 682 C CA . GLY A 1 100 ? 70.326 53.877 55.884 1.00 30.20 255 GLY A CA 1
ATOM 683 C C . GLY A 1 100 ? 71.727 54.369 56.228 1.00 33.03 255 GLY A C 1
ATOM 684 O O . GLY A 1 100 ? 72.704 53.596 56.191 1.00 29.53 255 GLY A O 1
ATOM 685 N N . PHE A 1 101 ? 71.860 55.676 56.508 1.00 36.36 256 PHE A N 1
ATOM 686 C CA . PHE A 1 101 ? 73.178 56.237 56.856 1.00 31.02 256 PHE A CA 1
ATOM 687 C C . PHE A 1 101 ? 73.604 55.586 58.215 1.00 34.80 256 PHE A C 1
ATOM 688 O O . PHE A 1 101 ? 74.766 55.182 58.417 1.00 36.02 256 PHE A O 1
ATOM 696 N N . GLN A 1 102 ? 72.669 55.468 59.145 1.00 30.87 257 GLN A N 1
ATOM 697 C CA . GLN A 1 102 ? 72.990 54.800 60.391 1.00 35.56 257 GLN A CA 1
ATOM 698 C C . GLN A 1 102 ? 73.448 53.321 60.168 1.00 38.84 257 GLN A C 1
ATOM 699 O O . GLN A 1 102 ? 74.434 52.852 60.809 1.00 36.16 257 GLN A O 1
ATOM 705 N N . LEU A 1 103 ? 72.752 52.595 59.269 1.00 35.83 258 LEU A N 1
ATOM 706 C CA . LEU A 1 103 ? 73.092 51.183 58.959 1.00 33.66 258 LEU A CA 1
ATOM 707 C C . LEU A 1 103 ? 74.503 51.143 58.358 1.00 33.93 258 LEU A C 1
ATOM 708 O O . LEU A 1 103 ? 75.314 50.307 58.727 1.00 37.87 258 LEU A O 1
ATOM 713 N N . LEU A 1 104 ? 74.791 52.033 57.408 1.00 33.56 259 LEU A N 1
ATOM 714 C CA . LEU A 1 104 ? 76.112 52.110 56.829 1.00 36.04 259 LEU A CA 1
ATOM 715 C C . LEU A 1 104 ? 77.209 52.342 57.887 1.00 39.94 259 LEU A C 1
ATOM 716 O O . LEU A 1 104 ? 78.332 51.839 57.778 1.00 41.69 259 LEU A O 1
ATOM 721 N N . GLU A 1 105 ? 76.905 53.138 58.896 1.00 40.06 260 GLU A N 1
ATOM 722 C CA . GLU A 1 105 ? 77.891 53.403 59.923 1.00 41.66 260 GLU A CA 1
ATOM 723 C C . GLU A 1 105 ? 78.081 52.165 60.780 1.00 42.61 260 GLU A C 1
ATOM 724 O O . GLU A 1 105 ? 79.185 51.835 61.154 1.00 45.84 260 GLU A O 1
ATOM 730 N N . ARG A 1 106 ? 76.994 51.483 61.090 1.00 47.13 261 ARG A N 1
ATOM 731 C CA . ARG A 1 106 ? 77.046 50.316 61.935 1.00 48.56 261 ARG A CA 1
ATOM 732 C C . ARG A 1 106 ? 77.683 49.099 61.303 1.00 50.41 261 ARG A C 1
ATOM 733 O O . ARG A 1 106 ? 78.370 48.331 61.993 1.00 52.65 261 ARG A O 1
ATOM 741 N N . TYR A 1 107 ? 77.481 48.939 59.999 1.00 49.23 262 TYR A N 1
ATOM 742 C CA . TYR A 1 107 ? 77.953 47.751 59.295 1.00 49.60 262 TYR A CA 1
ATOM 743 C C . TYR A 1 107 ? 78.827 47.941 58.084 1.00 47.76 262 TYR A C 1
ATOM 744 O O . TYR A 1 107 ? 79.288 46.985 57.505 1.00 48.87 262 TYR A O 1
ATOM 753 N N . CYS A 1 108 ? 79.090 49.156 57.692 1.00 45.38 263 CYS A N 1
ATOM 754 C CA . CYS A 1 108 ? 79.870 49.291 56.506 1.00 44.99 263 CYS A CA 1
ATOM 755 C C . CYS A 1 108 ? 80.986 50.272 56.714 1.00 45.03 263 CYS A C 1
ATOM 756 O O . CYS A 1 108 ? 81.515 50.867 55.760 1.00 43.39 263 CYS A O 1
ATOM 759 N N . GLY A 1 109 ? 81.323 50.447 57.996 1.00 47.08 264 GLY A N 1
ATOM 760 C CA . GLY A 1 109 ? 82.406 51.329 58.403 1.00 45.45 264 GLY A CA 1
ATOM 761 C C . GLY A 1 109 ? 82.402 52.777 57.944 1.00 47.44 264 GLY A C 1
ATOM 762 O O . GLY A 1 109 ? 83.460 53.372 57.778 1.00 49.49 264 GLY A O 1
ATOM 763 N N . TYR A 1 110 ? 81.229 53.363 57.732 1.00 44.68 265 TYR A N 1
ATOM 764 C CA . TYR A 1 110 ? 81.174 54.764 57.344 1.00 42.13 265 TYR A CA 1
ATOM 765 C C . TYR A 1 110 ? 81.743 55.621 58.513 1.00 41.59 265 TYR A C 1
ATOM 766 O O . TYR A 1 110 ? 81.359 55.431 59.669 1.00 40.52 265 TYR A O 1
ATOM 775 N N . ARG A 1 111 ? 82.672 56.513 58.208 1.00 39.71 266 ARG A N 1
ATOM 776 C CA . ARG A 1 111 ? 83.228 57.435 59.195 1.00 42.74 266 ARG A CA 1
ATOM 777 C C . ARG A 1 111 ? 83.966 58.583 58.501 1.00 44.99 266 ARG A C 1
ATOM 778 O O . ARG A 1 111 ? 84.209 58.543 57.285 1.00 44.51 266 ARG A O 1
ATOM 786 N N . GLU A 1 112 ? 84.286 59.639 59.242 1.00 46.10 267 GLU A N 1
ATOM 787 C CA . GLU A 1 112 ? 84.968 60.751 58.603 1.00 49.05 267 GLU A CA 1
ATOM 788 C C . GLU A 1 112 ? 86.445 60.518 58.286 1.00 47.63 267 GLU A C 1
ATOM 789 O O . GLU A 1 112 ? 86.999 61.216 57.441 1.00 44.29 267 GLU A O 1
ATOM 795 N N . ASP A 1 113 ? 87.078 59.525 58.912 1.00 48.00 268 ASP A N 1
ATOM 796 C CA . ASP A 1 113 ? 88.508 59.387 58.659 1.00 53.68 268 ASP A CA 1
ATOM 797 C C . ASP A 1 113 ? 88.980 58.350 57.653 1.00 57.61 268 ASP A C 1
ATOM 798 O O . ASP A 1 113 ? 90.190 58.108 57.546 1.00 58.28 268 ASP A O 1
ATOM 803 N N . SER A 1 114 ? 88.036 57.743 56.919 1.00 55.88 269 SER A N 1
ATOM 804 C CA . SER A 1 114 ? 88.398 56.826 55.835 1.00 51.22 269 SER A CA 1
ATOM 805 C C . SER A 1 114 ? 87.270 56.709 54.805 1.00 48.30 269 SER A C 1
ATOM 806 O O . SER A 1 114 ? 86.090 56.721 55.161 1.00 46.52 269 SER A O 1
ATOM 809 N N . ILE A 1 115 ? 87.660 56.683 53.533 1.00 40.74 270 ILE A N 1
ATOM 810 C CA . ILE A 1 115 ? 86.752 56.527 52.414 1.00 42.66 270 ILE A CA 1
ATOM 811 C C . ILE A 1 115 ? 86.363 55.028 52.339 1.00 42.18 270 ILE A C 1
ATOM 812 O O . ILE A 1 115 ? 87.236 54.164 52.319 1.00 46.74 270 ILE A O 1
ATOM 817 N N . PRO A 1 116 ? 85.054 54.699 52.287 1.00 43.10 271 PRO A N 1
ATOM 818 C CA . PRO A 1 116 ? 84.620 53.278 52.218 1.00 36.21 271 PRO A CA 1
ATOM 819 C C . PRO A 1 116 ? 85.015 52.677 50.880 1.00 36.52 271 PRO A C 1
ATOM 820 O O . PRO A 1 116 ? 85.115 53.413 49.881 1.00 33.74 271 PRO A O 1
ATOM 824 N N . GLN A 1 117 ? 85.226 51.354 50.849 1.00 36.90 272 GLN A N 1
ATOM 825 C CA . GLN A 1 117 ? 85.552 50.626 49.612 1.00 33.31 272 GLN A CA 1
ATOM 826 C C . GLN A 1 117 ? 84.234 50.154 48.912 1.00 35.85 272 GLN A C 1
ATOM 827 O O . GLN A 1 117 ? 83.362 49.567 49.565 1.00 34.35 272 GLN A O 1
ATOM 833 N N . LEU A 1 118 ? 84.108 50.383 47.601 1.00 35.83 273 LEU A N 1
ATOM 834 C CA . LEU A 1 118 ? 82.926 49.960 46.873 1.00 37.86 273 LEU A CA 1
ATOM 835 C C . LEU A 1 118 ? 82.520 48.531 47.109 1.00 39.38 273 LEU A C 1
ATOM 836 O O . LEU A 1 118 ? 81.345 48.231 47.292 1.00 41.12 273 LEU A O 1
ATOM 841 N N . GLU A 1 119 ? 83.482 47.639 47.179 1.00 39.90 274 GLU A N 1
ATOM 842 C CA . GLU A 1 119 ? 83.137 46.242 47.382 1.00 39.34 274 GLU A CA 1
ATOM 843 C C . GLU A 1 119 ? 82.467 46.017 48.732 1.00 41.03 274 GLU A C 1
ATOM 844 O O . GLU A 1 119 ? 81.604 45.144 48.845 1.00 41.70 274 GLU A O 1
ATOM 850 N N . ASP A 1 120 ? 82.850 46.748 49.772 1.00 38.33 275 ASP A N 1
ATOM 851 C CA . ASP A 1 120 ? 82.156 46.494 51.043 1.00 43.37 275 ASP A CA 1
ATOM 852 C C . ASP A 1 120 ? 80.715 47.104 50.980 1.00 41.52 275 ASP A C 1
ATOM 853 O O . ASP A 1 120 ? 79.767 46.529 51.538 1.00 43.68 275 ASP A O 1
ATOM 858 N N . VAL A 1 121 ? 80.557 48.271 50.338 1.00 37.68 276 VAL A N 1
ATOM 859 C CA . VAL A 1 121 ? 79.230 48.892 50.223 1.00 36.06 276 VAL A CA 1
ATOM 860 C C . VAL A 1 121 ? 78.253 48.018 49.380 1.00 35.93 276 VAL A C 1
ATOM 861 O O . VAL A 1 121 ? 77.104 47.859 49.759 1.00 32.33 276 VAL A O 1
ATOM 865 N N . SER A 1 122 ? 78.753 47.430 48.285 1.00 31.67 277 SER A N 1
ATOM 866 C CA . SER A 1 122 ? 77.986 46.565 47.405 1.00 34.32 277 SER A CA 1
ATOM 867 C C . SER A 1 122 ? 77.444 45.327 48.139 1.00 35.28 277 SER A C 1
ATOM 868 O O . SER A 1 122 ? 76.276 44.954 47.988 1.00 34.59 277 SER A O 1
ATOM 871 N N . ARG A 1 123 ? 78.296 44.725 48.959 1.00 37.40 278 ARG A N 1
ATOM 872 C CA . ARG A 1 123 ? 77.928 43.552 49.755 1.00 40.58 278 ARG A CA 1
ATOM 873 C C . ARG A 1 123 ? 76.820 43.985 50.717 1.00 40.79 278 ARG A C 1
ATOM 874 O O . ARG A 1 123 ? 75.856 43.256 50.970 1.00 37.46 278 ARG A O 1
ATOM 882 N N . PHE A 1 124 ? 76.991 45.179 51.276 1.00 38.09 279 PHE A N 1
ATOM 883 C CA . PHE A 1 124 ? 76.004 45.691 52.169 1.00 32.57 279 PHE A CA 1
ATOM 884 C C . PHE A 1 124 ? 74.695 45.880 51.379 1.00 31.38 279 PHE A C 1
ATOM 885 O O . PHE A 1 124 ? 73.668 45.399 51.796 1.00 31.09 279 PHE A O 1
ATOM 893 N N . LEU A 1 125 ? 74.717 46.565 50.236 1.00 27.88 280 LEU A N 1
ATOM 894 C CA . LEU A 1 125 ? 73.462 46.739 49.502 1.00 29.95 280 LEU A CA 1
ATOM 895 C C . LEU A 1 125 ? 72.828 45.349 49.047 1.00 33.61 280 LEU A C 1
ATOM 896 O O . LEU A 1 125 ? 71.620 45.149 49.185 1.00 38.17 280 LEU A O 1
ATOM 901 N N . LYS A 1 126 ? 73.633 44.408 48.523 1.00 28.82 281 LYS A N 1
ATOM 902 C CA . LYS A 1 126 ? 73.115 43.115 48.124 1.00 29.66 281 LYS A CA 1
ATOM 903 C C . LYS A 1 126 ? 72.317 42.452 49.220 1.00 28.56 281 LYS A C 1
ATOM 904 O O . LYS A 1 126 ? 71.263 41.896 48.981 1.00 31.60 281 LYS A O 1
ATOM 910 N N . GLU A 1 127 ? 72.799 42.526 50.439 1.00 30.93 282 GLU A N 1
ATOM 911 C CA . GLU A 1 127 ? 72.066 41.890 51.534 1.00 36.05 282 GLU A CA 1
ATOM 912 C C . GLU A 1 127 ? 70.903 42.679 52.090 1.00 32.84 282 GLU A C 1
ATOM 913 O O . GLU A 1 127 ? 70.084 42.149 52.835 1.00 28.78 282 GLU A O 1
ATOM 919 N N . ARG A 1 128 ? 70.779 43.927 51.687 1.00 32.60 283 ARG A N 1
ATOM 920 C CA . ARG A 1 128 ? 69.729 44.703 52.292 1.00 31.02 283 ARG A CA 1
ATOM 921 C C . ARG A 1 128 ? 68.608 44.844 51.327 1.00 31.54 283 ARG A C 1
ATOM 922 O O . ARG A 1 128 ? 67.475 44.611 51.696 1.00 31.72 283 ARG A O 1
ATOM 930 N N . THR A 1 129 ? 68.918 45.221 50.083 1.00 25.85 284 THR A N 1
ATOM 931 C CA . THR A 1 129 ? 67.875 45.417 49.098 1.00 27.99 284 THR A CA 1
ATOM 932 C C . THR A 1 129 ? 68.142 44.696 47.797 1.00 27.62 284 THR A C 1
ATOM 933 O O . THR A 1 129 ? 67.349 44.825 46.900 1.00 25.91 284 THR A O 1
ATOM 937 N N . GLY A 1 130 ? 69.272 44.001 47.670 1.00 29.70 285 GLY A N 1
ATOM 938 C CA . GLY A 1 130 ? 69.568 43.301 46.428 1.00 26.11 285 GLY A CA 1
ATOM 939 C C . GLY A 1 130 ? 70.251 44.188 45.408 1.00 32.69 285 GLY A C 1
ATOM 940 O O . GLY A 1 130 ? 70.493 43.786 44.294 1.00 33.74 285 GLY A O 1
ATOM 941 N N . PHE A 1 131 ? 70.573 45.425 45.780 1.00 32.45 286 PHE A N 1
ATOM 942 C CA . PHE A 1 131 ? 71.276 46.272 44.848 1.00 29.05 286 PHE A CA 1
ATOM 943 C C . PHE A 1 131 ? 72.793 45.917 44.911 1.00 28.25 286 PHE A C 1
ATOM 944 O O . PHE A 1 131 ? 73.304 45.355 45.904 1.00 30.67 286 PHE A O 1
ATOM 952 N N . GLN A 1 132 ? 73.534 46.330 43.905 1.00 27.44 287 GLN A N 1
ATOM 953 C CA . GLN A 1 132 ? 74.955 46.066 43.922 1.00 31.02 287 GLN A CA 1
ATOM 954 C C . GLN A 1 132 ? 75.618 47.192 43.172 1.00 28.17 287 GLN A C 1
ATOM 955 O O . GLN A 1 132 ? 74.992 47.846 42.400 1.00 32.07 287 GLN A O 1
ATOM 961 N N . LEU A 1 133 ? 76.899 47.418 43.383 1.00 33.43 288 LEU A N 1
ATOM 962 C CA . LEU A 1 133 ? 77.575 48.480 42.679 1.00 33.07 288 LEU A CA 1
ATOM 963 C C . LEU A 1 133 ? 78.488 47.978 41.574 1.00 33.05 288 LEU A C 1
ATOM 964 O O . LEU A 1 133 ? 78.925 46.853 41.558 1.00 34.66 288 LEU A O 1
ATOM 969 N N . ARG A 1 134 ? 78.789 48.865 40.654 1.00 36.91 289 ARG A N 1
ATOM 970 C CA . ARG A 1 134 ? 79.654 48.533 39.563 1.00 38.01 289 ARG A CA 1
ATOM 971 C C . ARG A 1 134 ? 80.480 49.779 39.349 1.00 35.14 289 ARG A C 1
ATOM 972 O O . ARG A 1 134 ? 79.940 50.823 39.120 1.00 40.27 289 ARG A O 1
ATOM 980 N N . PRO A 1 135 ? 81.805 49.672 39.395 1.00 37.65 290 PRO A N 1
ATOM 981 C CA . PRO A 1 135 ? 82.657 50.847 39.194 1.00 38.63 290 PRO A CA 1
ATOM 982 C C . PRO A 1 135 ? 82.471 51.372 37.768 1.00 38.00 290 PRO A C 1
ATOM 983 O O . PRO A 1 135 ? 82.522 50.589 36.826 1.00 38.58 290 PRO A O 1
ATOM 987 N N . VAL A 1 136 ? 82.293 52.687 37.617 1.00 37.21 291 VAL A N 1
ATOM 988 C CA . VAL A 1 136 ? 82.083 53.305 36.328 1.00 39.02 291 VAL A CA 1
ATOM 989 C C . VAL A 1 136 ? 83.081 54.448 36.193 1.00 45.15 291 VAL A C 1
ATOM 990 O O . VAL A 1 136 ? 83.426 55.113 37.167 1.00 45.55 291 VAL A O 1
ATOM 994 N N . ALA A 1 137 ? 83.518 54.690 34.966 1.00 51.89 292 ALA A N 1
ATOM 995 C CA . ALA A 1 137 ? 84.505 55.706 34.683 1.00 58.41 292 ALA A CA 1
ATOM 996 C C . ALA A 1 137 ? 84.030 57.159 34.732 1.00 65.24 292 ALA A C 1
ATOM 997 O O . ALA A 1 137 ? 84.862 58.070 34.795 1.00 69.19 292 ALA A O 1
ATOM 999 N N . GLY A 1 138 ? 82.723 57.409 34.684 1.00 68.45 293 GLY A N 1
ATOM 1000 C CA . GLY A 1 138 ? 82.260 58.797 34.745 1.00 71.92 293 GLY A CA 1
ATOM 1001 C C . GLY A 1 138 ? 81.137 59.091 33.770 1.00 73.03 293 GLY A C 1
ATOM 1002 O O . GLY A 1 138 ? 81.326 58.986 32.540 1.00 75.26 293 GLY A O 1
ATOM 1003 N N . LEU A 1 139 ? 79.989 59.492 34.316 1.00 70.50 294 LEU A N 1
ATOM 1004 C CA . LEU A 1 139 ? 78.785 59.749 33.530 1.00 70.46 294 LEU A CA 1
ATOM 1005 C C . LEU A 1 139 ? 78.603 58.887 32.244 1.00 69.08 294 LEU A C 1
ATOM 1006 O O . LEU A 1 139 ? 79.250 59.083 31.188 1.00 68.33 294 LEU A O 1
ATOM 1011 N N . LEU A 1 140 ? 77.701 57.915 32.405 1.00 66.14 295 LEU A N 1
ATOM 1012 C CA . LEU A 1 140 ? 77.301 56.935 31.404 1.00 63.44 295 LEU A CA 1
ATOM 1013 C C . LEU A 1 140 ? 76.176 57.485 30.505 1.00 62.30 295 LEU A C 1
ATOM 1014 O O . LEU A 1 140 ? 75.513 58.473 30.878 1.00 62.70 295 LEU A O 1
ATOM 1019 N N . SER A 1 141 ? 75.953 56.853 29.340 1.00 58.37 296 SER A N 1
ATOM 1020 C CA . SER A 1 141 ? 74.834 57.262 28.459 1.00 54.97 296 SER A CA 1
ATOM 1021 C C . SER A 1 141 ? 73.517 57.026 29.245 1.00 53.03 296 SER A C 1
ATOM 1022 O O . SER A 1 141 ? 73.403 56.080 30.028 1.00 50.99 296 SER A O 1
ATOM 1025 N N . ALA A 1 142 ? 72.533 57.895 29.050 1.00 49.16 297 ALA A N 1
ATOM 1026 C CA . ALA A 1 142 ? 71.270 57.756 29.735 1.00 48.53 297 ALA A CA 1
ATOM 1027 C C . ALA A 1 142 ? 70.665 56.305 29.654 1.00 47.07 297 ALA A C 1
ATOM 1028 O O . ALA A 1 142 ? 70.277 55.707 30.669 1.00 42.69 297 ALA A O 1
ATOM 1030 N N . ARG A 1 143 ? 70.562 55.758 28.445 1.00 46.70 298 ARG A N 1
ATOM 1031 C CA . ARG A 1 143 ? 69.979 54.431 28.250 1.00 43.41 298 ARG A CA 1
ATOM 1032 C C . ARG A 1 143 ? 70.790 53.348 29.039 1.00 39.58 298 ARG A C 1
ATOM 1033 O O . ARG A 1 143 ? 70.225 52.537 29.783 1.00 40.96 298 ARG A O 1
ATOM 1041 N N . ASP A 1 144 ? 72.100 53.335 28.897 1.00 38.50 299 ASP A N 1
ATOM 1042 C CA . ASP A 1 144 ? 72.916 52.389 29.656 1.00 37.68 299 ASP A CA 1
ATOM 1043 C C . ASP A 1 144 ? 72.789 52.592 31.170 1.00 37.03 299 ASP A C 1
ATOM 1044 O O . ASP A 1 144 ? 72.867 51.630 31.952 1.00 37.55 299 ASP A O 1
ATOM 1049 N N . PHE A 1 145 ? 72.607 53.828 31.618 1.00 34.48 300 PHE A N 1
ATOM 1050 C CA . PHE A 1 145 ? 72.509 54.016 33.040 1.00 34.47 300 PHE A CA 1
ATOM 1051 C C . PHE A 1 145 ? 71.206 53.443 33.591 1.00 34.26 300 PHE A C 1
ATOM 1052 O O . PHE A 1 145 ? 71.216 52.771 34.613 1.00 31.34 300 PHE A O 1
ATOM 1060 N N . LEU A 1 146 ? 70.097 53.773 32.926 1.00 34.39 301 LEU A N 1
ATOM 1061 C CA . LEU A 1 146 ? 68.792 53.293 33.309 1.00 35.02 301 LEU A CA 1
ATOM 1062 C C . LEU A 1 146 ? 68.754 51.750 33.079 1.00 37.72 301 LEU A C 1
ATOM 1063 O O . LEU A 1 146 ? 68.204 51.023 33.911 1.00 39.75 301 LEU A O 1
ATOM 1068 N N . ALA A 1 147 ? 69.379 51.244 32.003 1.00 34.92 302 ALA A N 1
ATOM 1069 C CA . ALA A 1 147 ? 69.377 49.776 31.765 1.00 35.69 302 ALA A CA 1
ATOM 1070 C C . ALA A 1 147 ? 69.967 49.087 32.994 1.00 35.14 302 ALA A C 1
ATOM 1071 O O . ALA A 1 147 ? 69.387 48.117 33.488 1.00 36.22 302 ALA A O 1
ATOM 1073 N N . SER A 1 148 ? 71.110 49.589 33.473 1.00 32.28 303 SER A N 1
ATOM 1074 C CA . SER A 1 148 ? 71.766 49.048 34.695 1.00 31.97 303 SER A CA 1
ATOM 1075 C C . SER A 1 148 ? 70.803 49.116 35.929 1.00 29.46 303 SER A C 1
ATOM 1076 O O . SER A 1 148 ? 70.644 48.166 36.667 1.00 32.49 303 SER A O 1
ATOM 1079 N N . LEU A 1 149 ? 70.179 50.258 36.164 1.00 26.40 304 LEU A N 1
ATOM 1080 C CA . LEU A 1 149 ? 69.221 50.333 37.240 1.00 30.25 304 LEU A CA 1
ATOM 1081 C C . LEU A 1 149 ? 68.198 49.157 37.109 1.00 30.46 304 LEU A C 1
ATOM 1082 O O . LEU A 1 149 ? 67.753 48.577 38.101 1.00 31.69 304 LEU A O 1
ATOM 1087 N N . ALA A 1 150 ? 67.848 48.745 35.893 1.00 32.92 305 ALA A N 1
ATOM 1088 C CA . ALA A 1 150 ? 66.896 47.612 35.763 1.00 31.79 305 ALA A CA 1
ATOM 1089 C C . ALA A 1 150 ? 67.331 46.298 36.448 1.00 30.50 305 ALA A C 1
ATOM 1090 O O . ALA A 1 150 ? 66.481 45.462 36.808 1.00 28.90 305 ALA A O 1
ATOM 1092 N N . PHE A 1 151 ? 68.631 46.084 36.600 1.00 27.96 306 PHE A N 1
ATOM 1093 C CA . PHE A 1 151 ? 69.076 44.865 37.271 1.00 30.31 306 PHE A CA 1
ATOM 1094 C C . PHE A 1 151 ? 69.482 45.132 38.720 1.00 29.21 306 PHE A C 1
ATOM 1095 O O . PHE A 1 151 ? 70.126 44.299 39.320 1.00 28.69 306 PHE A O 1
ATOM 1103 N N . ARG A 1 152 ? 69.081 46.278 39.268 1.00 26.68 307 ARG A N 1
ATOM 1104 C CA . ARG A 1 152 ? 69.482 46.693 40.601 1.00 24.63 307 ARG A CA 1
ATOM 1105 C C . ARG A 1 152 ? 71.005 46.829 40.760 1.00 30.09 307 ARG A C 1
ATOM 1106 O O . ARG A 1 152 ? 71.577 46.580 41.837 1.00 30.19 307 ARG A O 1
ATOM 1114 N N . VAL A 1 153 ? 71.615 47.348 39.686 1.00 26.37 308 VAL A N 1
ATOM 1115 C CA . VAL A 1 153 ? 73.017 47.625 39.592 1.00 27.42 308 VAL A CA 1
ATOM 1116 C C . VAL A 1 153 ? 73.220 49.152 39.526 1.00 33.30 308 VAL A C 1
ATOM 1117 O O . VAL A 1 153 ? 72.731 49.808 38.603 1.00 34.26 308 VAL A O 1
ATOM 1121 N N . PHE A 1 154 ? 73.943 49.730 40.487 1.00 30.20 309 PHE A N 1
ATOM 1122 C CA . PHE A 1 154 ? 74.177 51.169 40.464 1.00 33.14 309 PHE A CA 1
ATOM 1123 C C . PHE A 1 154 ? 75.605 51.463 39.945 1.00 36.32 309 PHE A C 1
ATOM 1124 O O . PHE A 1 154 ? 76.621 51.109 40.577 1.00 34.27 309 PHE A O 1
ATOM 1132 N N . GLN A 1 155 ? 75.681 52.042 38.759 1.00 37.43 310 GLN A N 1
ATOM 1133 C CA . GLN A 1 155 ? 76.968 52.371 38.135 1.00 40.13 310 GLN A CA 1
ATOM 1134 C C . GLN A 1 155 ? 77.606 53.462 39.043 1.00 41.27 310 GLN A C 1
ATOM 1135 O O . GLN A 1 155 ? 77.177 54.604 39.033 1.00 44.66 310 GLN A O 1
ATOM 1141 N N . CYS A 1 156 ? 78.668 53.126 39.753 1.00 38.91 311 CYS A N 1
ATOM 1142 C CA . CYS A 1 156 ? 79.222 54.016 40.764 1.00 40.14 311 CYS A CA 1
ATOM 1143 C C . CYS A 1 156 ? 80.682 54.479 40.609 1.00 41.93 311 CYS A C 1
ATOM 1144 O O . CYS A 1 156 ? 81.552 53.631 40.427 1.00 43.77 311 CYS A O 1
ATOM 1147 N N . THR A 1 157 ? 80.952 55.799 40.704 1.00 42.21 312 THR A N 1
ATOM 1148 C CA . THR A 1 157 ? 82.326 56.347 40.558 1.00 38.40 312 THR A CA 1
ATOM 1149 C C . THR A 1 157 ? 83.113 56.021 41.806 1.00 38.97 312 THR A C 1
ATOM 1150 O O . THR A 1 157 ? 82.557 55.926 42.903 1.00 38.93 312 THR A O 1
ATOM 1154 N N . GLN A 1 158 ? 84.411 55.849 41.609 1.00 38.65 313 GLN A N 1
ATOM 1155 C CA . GLN A 1 158 ? 85.341 55.461 42.640 1.00 39.53 313 GLN A CA 1
ATOM 1156 C C . GLN A 1 158 ? 86.421 56.526 43.010 1.00 40.97 313 GLN A C 1
ATOM 1157 O O . GLN A 1 158 ? 87.117 56.354 44.030 1.00 42.41 313 GLN A O 1
ATOM 1163 N N . TYR A 1 159 ? 86.563 57.568 42.183 1.00 38.89 314 TYR A N 1
ATOM 1164 C CA . TYR A 1 159 ? 87.534 58.654 42.417 1.00 43.72 314 TYR A CA 1
ATOM 1165 C C . TYR A 1 159 ? 86.940 59.773 43.264 1.00 46.58 314 TYR A C 1
ATOM 1166 O O . TYR A 1 159 ? 85.720 59.879 43.388 1.00 51.16 314 TYR A O 1
ATOM 1175 N N . ILE A 1 160 ? 87.800 60.590 43.856 1.00 46.58 315 ILE A N 1
ATOM 1176 C CA . ILE A 1 160 ? 87.371 61.678 44.725 1.00 47.59 315 ILE A CA 1
ATOM 1177 C C . ILE A 1 160 ? 87.503 63.050 44.040 1.00 46.46 315 ILE A C 1
ATOM 1178 O O . ILE A 1 160 ? 88.235 63.203 43.078 1.00 49.90 315 ILE A O 1
ATOM 1183 N N . ARG A 1 161 ? 86.785 64.046 44.524 1.00 46.33 316 ARG A N 1
ATOM 1184 C CA . ARG A 1 161 ? 86.837 65.374 43.910 1.00 49.96 316 ARG A CA 1
ATOM 1185 C C . ARG A 1 161 ? 88.152 66.058 44.328 1.00 49.85 316 ARG A C 1
ATOM 1186 O O . ARG A 1 161 ? 88.671 65.806 45.436 1.00 51.07 316 ARG A O 1
ATOM 1194 N N . HIS A 1 162 ? 88.668 66.932 43.463 1.00 53.66 317 HIS A N 1
ATOM 1195 C CA . HIS A 1 162 ? 89.918 67.640 43.761 1.00 54.88 317 HIS A CA 1
ATOM 1196 C C . HIS A 1 162 ? 89.840 68.298 45.126 1.00 54.75 317 HIS A C 1
ATOM 1197 O O . HIS A 1 162 ? 88.839 68.973 45.463 1.00 48.20 317 HIS A O 1
ATOM 1204 N N . ALA A 1 163 ? 90.915 68.107 45.888 1.00 54.10 318 ALA A N 1
ATOM 1205 C CA . ALA A 1 163 ? 91.022 68.630 47.247 1.00 55.64 318 ALA A CA 1
ATOM 1206 C C . ALA A 1 163 ? 90.907 70.151 47.385 1.00 55.11 318 ALA A C 1
ATOM 1207 O O . ALA A 1 163 ? 90.683 70.636 48.489 1.00 53.39 318 ALA A O 1
ATOM 1209 N N . SER A 1 164 ? 91.038 70.896 46.285 1.00 59.58 319 SER A N 1
ATOM 1210 C CA . SER A 1 164 ? 90.958 72.366 46.342 1.00 64.90 319 SER A CA 1
ATOM 1211 C C . SER A 1 164 ? 89.543 72.927 46.584 1.00 69.48 319 SER A C 1
ATOM 1212 O O . SER A 1 164 ? 89.382 73.997 47.196 1.00 70.40 319 SER A O 1
ATOM 1215 N N . SER A 1 165 ? 88.514 72.234 46.084 1.00 72.32 320 SER A N 1
ATOM 1216 C CA . SER A 1 165 ? 87.143 72.684 46.321 1.00 72.27 320 SER A CA 1
ATOM 1217 C C . SER A 1 165 ? 86.313 71.512 46.836 1.00 72.08 320 SER A C 1
ATOM 1218 O O . SER A 1 165 ? 85.518 70.928 46.111 1.00 71.23 320 SER A O 1
ATOM 1221 N N . PRO A 1 166 ? 86.502 71.156 48.106 1.00 71.78 321 PRO A N 1
ATOM 1222 C CA . PRO A 1 166 ? 85.807 70.060 48.776 1.00 72.16 321 PRO A CA 1
ATOM 1223 C C . PRO A 1 166 ? 84.296 70.218 48.843 1.00 72.39 321 PRO A C 1
ATOM 1224 O O . PRO A 1 166 ? 83.567 69.244 48.751 1.00 74.59 321 PRO A O 1
ATOM 1228 N N . MET A 1 167 ? 83.833 71.449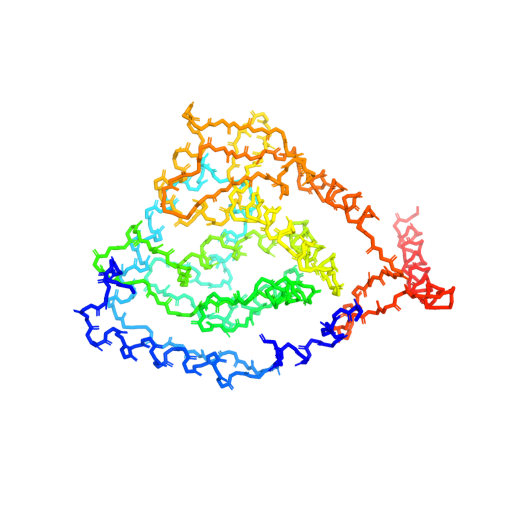 48.993 1.00 72.64 322 MET A N 1
ATOM 1229 C CA . MET A 1 167 ? 82.418 71.727 49.093 1.00 72.54 322 MET A CA 1
ATOM 1230 C C . MET A 1 167 ? 81.695 71.760 47.763 1.00 73.19 322 MET A C 1
ATOM 1231 O O . MET A 1 167 ? 80.466 71.823 47.732 1.00 72.53 322 MET A O 1
ATOM 1236 N N . HIS A 1 168 ? 82.439 71.723 46.662 1.00 74.85 323 HIS A N 1
ATOM 1237 C CA . HIS A 1 168 ? 81.783 71.719 45.366 1.00 77.29 323 HIS A CA 1
ATOM 1238 C C . HIS A 1 168 ? 82.473 70.858 44.316 1.00 75.16 323 HIS A C 1
ATOM 1239 O O . HIS A 1 168 ? 83.690 70.928 44.162 1.00 72.95 323 HIS A O 1
ATOM 1246 N N . SER A 1 169 ? 81.664 70.052 43.612 1.00 73.43 324 SER A N 1
ATOM 1247 C CA . SER A 1 169 ? 82.098 69.105 42.562 1.00 71.80 324 SER A CA 1
ATOM 1248 C C . SER A 1 169 ? 81.181 69.103 41.327 1.00 72.55 324 SER A C 1
ATOM 1249 O O . SER A 1 169 ? 79.995 68.777 41.430 1.00 70.95 324 SER A O 1
ATOM 1252 N N . PRO A 1 170 ? 81.729 69.425 40.136 1.00 73.69 325 PRO A N 1
ATOM 1253 C CA . PRO A 1 170 ? 80.906 69.451 38.913 1.00 73.80 325 PRO A CA 1
ATOM 1254 C C . PRO A 1 170 ? 80.241 68.096 38.679 1.00 71.50 325 PRO A C 1
ATOM 1255 O O . PRO A 1 170 ? 79.022 67.971 38.651 1.00 74.67 325 PRO A O 1
ATOM 1259 N N . GLU A 1 171 ? 81.085 67.089 38.546 1.00 70.33 326 GLU A N 1
ATOM 1260 C CA . GLU A 1 171 ? 80.710 65.702 38.315 1.00 67.36 326 GLU A CA 1
ATOM 1261 C C . GLU A 1 171 ? 80.442 64.867 39.582 1.00 63.00 326 GLU A C 1
ATOM 1262 O O . GLU A 1 171 ? 80.736 65.270 40.712 1.00 62.41 326 GLU A O 1
ATOM 1268 N N . PRO A 1 172 ? 79.823 63.699 39.402 1.00 58.65 327 PRO A N 1
ATOM 1269 C CA . PRO A 1 172 ? 79.536 62.833 40.542 1.00 56.33 327 PRO A CA 1
ATOM 1270 C C . PRO A 1 172 ? 80.806 62.110 40.995 1.00 51.16 327 PRO A C 1
ATOM 1271 O O . PRO A 1 172 ? 81.362 61.343 40.243 1.00 56.46 327 PRO A O 1
ATOM 1275 N N . ASP A 1 173 ? 81.275 62.338 42.208 1.00 48.46 328 ASP A N 1
ATOM 1276 C CA . ASP A 1 173 ? 82.485 61.646 42.663 1.00 41.39 328 ASP A CA 1
ATOM 1277 C C . ASP A 1 173 ? 82.058 60.589 43.673 1.00 38.32 328 ASP A C 1
ATOM 1278 O O . ASP A 1 173 ? 80.863 60.354 43.875 1.00 40.02 328 ASP A O 1
ATOM 1283 N N . CYS A 1 174 ? 82.992 59.958 44.348 1.00 35.58 329 CYS A N 1
ATOM 1284 C CA . CYS A 1 174 ? 82.564 58.931 45.263 1.00 42.80 329 CYS A CA 1
ATOM 1285 C C . CYS A 1 174 ? 81.870 59.528 46.470 1.00 43.19 329 CYS A C 1
ATOM 1286 O O . CYS A 1 174 ? 81.114 58.828 47.171 1.00 47.15 329 CYS A O 1
ATOM 1289 N N . CYS A 1 175 ? 82.094 60.807 46.736 1.00 40.85 330 CYS A N 1
ATOM 1290 C CA . CYS A 1 175 ? 81.421 61.389 47.883 1.00 37.78 330 CYS A CA 1
ATOM 1291 C C . CYS A 1 175 ? 79.933 61.466 47.567 1.00 33.91 330 CYS A C 1
ATOM 1292 O O . CYS A 1 175 ? 79.089 61.018 48.377 1.00 32.65 330 CYS A O 1
ATOM 1295 N N . HIS A 1 176 ? 79.620 62.034 46.394 1.00 29.79 331 HIS A N 1
ATOM 1296 C CA . HIS A 1 176 ? 78.235 62.146 45.908 1.00 29.62 331 HIS A CA 1
ATOM 1297 C C . HIS A 1 176 ? 77.566 60.741 45.870 1.00 28.83 331 HIS A C 1
ATOM 1298 O O . HIS A 1 176 ? 76.472 60.565 46.388 1.00 32.74 331 HIS A O 1
ATOM 1305 N N . GLU A 1 177 ? 78.267 59.732 45.338 1.00 27.44 332 GLU A N 1
ATOM 1306 C CA . GLU A 1 177 ? 77.693 58.390 45.285 1.00 28.14 332 GLU A CA 1
ATOM 1307 C C . GLU A 1 177 ? 77.466 57.779 46.654 1.00 31.48 332 GLU A C 1
ATOM 1308 O O . GLU A 1 177 ? 76.335 57.249 46.953 1.00 31.04 332 GLU A O 1
ATOM 1314 N N . LEU A 1 178 ? 78.510 57.842 47.511 1.00 28.84 333 LEU A N 1
ATOM 1315 C CA . LEU A 1 178 ? 78.364 57.105 48.769 1.00 29.26 333 LEU A CA 1
ATOM 1316 C C . LEU A 1 178 ? 77.571 57.782 49.854 1.00 27.68 333 LEU A C 1
ATOM 1317 O O . LEU A 1 178 ? 77.044 57.118 50.763 1.00 30.22 333 LEU A O 1
ATOM 1322 N N . LEU A 1 179 ? 77.504 59.106 49.789 1.00 28.09 334 LEU A N 1
ATOM 1323 C CA . LEU A 1 179 ? 76.708 59.861 50.782 1.00 29.89 334 LEU A CA 1
ATOM 1324 C C . LEU A 1 179 ? 75.354 60.257 50.164 1.00 24.66 334 LEU A C 1
ATOM 1325 O O . LEU A 1 179 ? 74.344 60.317 50.823 1.00 29.26 334 LEU A O 1
ATOM 1330 N N . GLY A 1 180 ? 75.349 60.542 48.885 1.00 30.86 335 GLY A N 1
ATOM 1331 C CA . GLY A 1 180 ? 74.114 60.932 48.227 1.00 35.85 335 GLY A CA 1
ATOM 1332 C C . GLY A 1 180 ? 73.174 59.802 47.816 1.00 35.78 335 GLY A C 1
ATOM 1333 O O . GLY A 1 180 ? 72.019 59.820 48.131 1.00 42.31 335 GLY A O 1
ATOM 1334 N N . HIS A 1 181 ? 73.676 58.788 47.137 1.00 36.76 336 HIS A N 1
ATOM 1335 C CA . HIS A 1 181 ? 72.815 57.709 46.631 1.00 30.17 336 HIS A CA 1
ATOM 1336 C C . HIS A 1 181 ? 72.639 56.498 47.487 1.00 30.22 336 HIS A C 1
ATOM 1337 O O . HIS A 1 181 ? 71.531 56.125 47.842 1.00 32.71 336 HIS A O 1
ATOM 1344 N N . VAL A 1 182 ? 73.754 55.888 47.839 1.00 33.87 337 VAL A N 1
ATOM 1345 C CA . VAL A 1 182 ? 73.760 54.661 48.605 1.00 32.47 337 VAL A CA 1
ATOM 1346 C C . VAL A 1 182 ? 72.844 54.507 49.780 1.00 29.90 337 VAL A C 1
ATOM 1347 O O . VAL A 1 182 ? 72.186 53.496 49.897 1.00 32.57 337 VAL A O 1
ATOM 1351 N N . PRO A 1 183 ? 72.778 55.494 50.651 1.00 29.31 338 PRO A N 1
ATOM 1352 C CA . PRO A 1 183 ? 71.880 55.326 51.806 1.00 23.34 338 PRO A CA 1
ATOM 1353 C C . PRO A 1 183 ? 70.385 55.116 51.437 1.00 27.14 338 PRO A C 1
ATOM 1354 O O . PRO A 1 183 ? 69.701 54.299 52.102 1.00 30.90 338 PRO A O 1
ATOM 1358 N N . MET A 1 184 ? 69.849 55.853 50.440 1.00 28.59 339 MET A N 1
ATOM 1359 C CA . MET A 1 184 ? 68.417 55.686 50.026 1.00 27.85 339 MET A CA 1
ATOM 1360 C C . MET A 1 184 ? 68.225 54.267 49.400 1.00 30.39 339 MET A C 1
ATOM 1361 O O . MET A 1 184 ? 67.173 53.658 49.584 1.00 31.83 339 MET A O 1
ATOM 1366 N N . LEU A 1 185 ? 69.269 53.735 48.728 1.00 29.67 340 LEU A N 1
ATOM 1367 C CA . LEU A 1 185 ? 69.206 52.416 48.090 1.00 29.38 340 LEU A CA 1
ATOM 1368 C C . LEU A 1 185 ? 69.108 51.305 49.116 1.00 31.78 340 LEU A C 1
ATOM 1369 O O . LEU A 1 185 ? 68.818 50.142 48.779 1.00 33.68 340 LEU A O 1
ATOM 1374 N N . ALA A 1 186 ? 69.366 51.650 50.378 1.00 33.00 341 ALA A N 1
ATOM 1375 C CA . ALA A 1 186 ? 69.216 50.671 51.449 1.00 27.25 341 ALA A CA 1
ATOM 1376 C C . ALA A 1 186 ? 67.749 50.594 51.867 1.00 30.43 341 ALA A C 1
ATOM 1377 O O . ALA A 1 186 ? 67.394 49.772 52.664 1.00 30.11 341 ALA A O 1
ATOM 1379 N N . ASP A 1 187 ? 66.876 51.460 51.350 1.00 31.64 342 ASP A N 1
ATOM 1380 C CA . ASP A 1 187 ? 65.461 51.348 51.723 1.00 29.09 342 ASP A CA 1
ATOM 1381 C C . ASP A 1 187 ? 64.698 50.496 50.665 1.00 32.16 342 ASP A C 1
ATOM 1382 O O . ASP A 1 187 ? 64.783 50.791 49.461 1.00 33.35 342 ASP A O 1
ATOM 1387 N N . ARG A 1 188 ? 63.940 49.492 51.131 1.00 31.54 343 ARG A N 1
ATOM 1388 C CA . ARG A 1 188 ? 63.179 48.538 50.255 1.00 32.60 343 ARG A CA 1
ATOM 1389 C C . ARG A 1 188 ? 62.312 49.248 49.212 1.00 31.25 343 ARG A C 1
ATOM 1390 O O . ARG A 1 188 ? 62.418 48.967 48.031 1.00 32.67 343 ARG A O 1
ATOM 1398 N N . THR A 1 189 ? 61.504 50.224 49.631 1.00 31.97 344 THR A N 1
ATOM 1399 C CA . THR A 1 189 ? 60.609 50.916 48.673 1.00 31.88 344 THR A CA 1
ATOM 1400 C C . THR A 1 189 ? 61.342 51.790 47.644 1.00 29.65 344 THR A C 1
ATOM 1401 O O . THR A 1 189 ? 60.989 51.788 46.487 1.00 35.90 344 THR A O 1
ATOM 1405 N N . PHE A 1 190 ? 62.341 52.546 48.071 1.00 29.44 345 PHE A N 1
ATOM 1406 C CA . PHE A 1 190 ? 63.092 53.397 47.149 1.00 25.66 345 PHE A CA 1
ATOM 1407 C C . PHE A 1 190 ? 63.917 52.577 46.161 1.00 24.94 345 PHE A C 1
ATOM 1408 O O . PHE A 1 190 ? 64.026 52.878 44.994 1.00 28.22 345 PHE A O 1
ATOM 1416 N N . ALA A 1 191 ? 64.541 51.534 46.660 1.00 24.38 346 ALA A N 1
ATOM 1417 C CA . ALA A 1 191 ? 65.305 50.630 45.785 1.00 27.02 346 ALA A CA 1
ATOM 1418 C C . ALA A 1 191 ? 64.389 50.123 44.611 1.00 26.52 346 ALA A C 1
ATOM 1419 O O . ALA A 1 191 ? 64.802 50.147 43.455 1.00 30.87 346 ALA A O 1
ATOM 1421 N N . GLN A 1 192 ? 63.142 49.730 44.922 1.00 23.89 347 GLN A N 1
ATOM 1422 C CA . GLN A 1 192 ? 62.153 49.242 43.947 1.00 25.44 347 GLN A CA 1
ATOM 1423 C C . GLN A 1 192 ? 61.760 50.394 43.001 1.00 28.42 347 GLN A C 1
ATOM 1424 O O . GLN A 1 192 ? 61.562 50.169 41.826 1.00 27.86 347 GLN A O 1
ATOM 1430 N N . PHE A 1 193 ? 61.626 51.625 43.540 1.00 30.84 348 PHE A N 1
ATOM 1431 C CA . PHE A 1 193 ? 61.297 52.808 42.698 1.00 31.42 348 PHE A CA 1
ATOM 1432 C C . PHE A 1 193 ? 62.428 53.019 41.657 1.00 32.36 348 PHE A C 1
ATOM 1433 O O . PHE A 1 193 ? 62.196 53.150 40.438 1.00 35.73 348 PHE A O 1
ATOM 1441 N N . SER A 1 194 ? 63.659 53.000 42.122 1.00 32.57 349 SER A N 1
ATOM 1442 C CA . SER A 1 194 ? 64.800 53.184 41.206 1.00 32.10 349 SER A CA 1
ATOM 1443 C C . SER A 1 194 ? 64.826 52.113 40.118 1.00 28.84 349 SER A C 1
ATOM 1444 O O . SER A 1 194 ? 64.974 52.436 38.959 1.00 30.79 349 SER A O 1
ATOM 1447 N N . GLN A 1 195 ? 64.716 50.836 40.509 1.00 31.63 350 GLN A N 1
ATOM 1448 C CA . GLN A 1 195 ? 64.738 49.721 39.533 1.00 26.94 350 GLN A CA 1
ATOM 1449 C C . GLN A 1 195 ? 63.559 49.875 38.605 1.00 29.64 350 GLN A C 1
ATOM 1450 O O . GLN A 1 195 ? 63.698 49.595 37.430 1.00 32.06 350 GLN A O 1
ATOM 1456 N N . ASP A 1 196 ? 62.402 50.321 39.110 1.00 28.98 351 ASP A N 1
ATOM 1457 C CA . ASP A 1 196 ? 61.262 50.514 38.224 1.00 35.32 351 ASP A CA 1
ATOM 1458 C C . ASP A 1 196 ? 61.538 51.498 37.085 1.00 40.32 351 ASP A C 1
ATOM 1459 O O . ASP A 1 196 ? 60.991 51.334 35.983 1.00 44.12 351 ASP A O 1
ATOM 1464 N N . ILE A 1 197 ? 62.325 52.549 37.355 1.00 39.40 352 ILE A N 1
ATOM 1465 C CA . ILE A 1 197 ? 62.606 53.535 36.326 1.00 34.31 352 ILE A CA 1
ATOM 1466 C C . ILE A 1 197 ? 63.451 52.849 35.293 1.00 34.26 352 ILE A C 1
ATOM 1467 O O . ILE A 1 197 ? 63.274 53.079 34.102 1.00 29.81 352 ILE A O 1
ATOM 1472 N N . GLY A 1 198 ? 64.410 52.047 35.758 1.00 31.71 353 GLY A N 1
ATOM 1473 C CA . GLY A 1 198 ? 65.235 51.309 34.825 1.00 33.65 353 GLY A CA 1
ATOM 1474 C C . GLY A 1 198 ? 64.429 50.234 34.038 1.00 33.60 353 GLY A C 1
ATOM 1475 O O . GLY A 1 198 ? 64.634 50.056 32.861 1.00 31.20 353 GLY A O 1
ATOM 1476 N N . LEU A 1 199 ? 63.504 49.533 34.683 1.00 30.83 354 LEU A N 1
ATOM 1477 C CA . LEU A 1 199 ? 62.710 48.536 34.005 1.00 33.12 354 LEU A CA 1
ATOM 1478 C C . LEU A 1 199 ? 61.896 49.211 32.855 1.00 36.80 354 LEU A C 1
ATOM 1479 O O . LEU A 1 199 ? 61.850 48.738 31.706 1.00 36.56 354 LEU A O 1
ATOM 1484 N N . ALA A 1 200 ? 61.274 50.333 33.187 1.00 35.62 355 ALA A N 1
ATOM 1485 C CA . ALA A 1 200 ? 60.497 51.099 32.244 1.00 33.72 355 ALA A CA 1
ATOM 1486 C C . ALA A 1 200 ? 61.306 51.587 31.047 1.00 38.12 355 ALA A C 1
ATOM 1487 O O . ALA A 1 200 ? 60.761 51.788 29.961 1.00 40.49 355 ALA A O 1
ATOM 1489 N N . SER A 1 201 ? 62.612 51.771 31.218 1.00 36.43 356 SER A N 1
ATOM 1490 C CA . SER A 1 201 ? 63.385 52.317 30.125 1.00 34.24 356 SER A CA 1
ATOM 1491 C C . SER A 1 201 ? 63.858 51.290 29.093 1.00 36.24 356 SER A C 1
ATOM 1492 O O . SER A 1 201 ? 64.302 51.687 28.002 1.00 35.42 356 SER A O 1
ATOM 1495 N N . LEU A 1 202 ? 63.818 50.004 29.457 1.00 31.59 357 LEU A N 1
ATOM 1496 C CA . LEU A 1 202 ? 64.327 48.949 28.561 1.00 35.97 357 LEU A CA 1
ATOM 1497 C C . LEU A 1 202 ? 63.665 48.924 27.188 1.00 36.26 357 LEU A C 1
ATOM 1498 O O . LEU A 1 202 ? 62.468 48.693 27.091 1.00 35.72 357 LEU A O 1
ATOM 1503 N N . GLY A 1 203 ? 64.471 49.174 26.152 1.00 36.03 358 GLY A N 1
ATOM 1504 C CA . GLY A 1 203 ? 63.998 49.147 24.784 1.00 40.39 358 GLY A CA 1
ATOM 1505 C C . GLY A 1 203 ? 63.171 50.353 24.380 1.00 41.93 358 GLY A C 1
ATOM 1506 O O . GLY A 1 203 ? 62.742 50.455 23.246 1.00 40.59 358 GLY A O 1
ATOM 1507 N N . ALA A 1 204 ? 62.948 51.282 25.313 1.00 42.48 359 ALA A N 1
ATOM 1508 C CA . ALA A 1 204 ? 62.154 52.464 25.036 1.00 39.37 359 ALA A CA 1
ATOM 1509 C C . ALA A 1 204 ? 62.858 53.376 24.020 1.00 42.10 359 ALA A C 1
ATOM 1510 O O . ALA A 1 204 ? 64.091 53.296 23.827 1.00 41.02 359 ALA A O 1
ATOM 1512 N N . SER A 1 205 ? 62.084 54.215 23.338 1.00 40.86 360 SER A N 1
ATOM 1513 C CA . SER A 1 205 ? 62.691 55.151 22.350 1.00 44.08 360 SER A CA 1
ATOM 1514 C C . SER A 1 205 ? 63.586 56.217 23.031 1.00 46.92 360 SER A C 1
ATOM 1515 O O . SER A 1 205 ? 63.493 56.467 24.261 1.00 45.60 360 SER A O 1
ATOM 1518 N N . ASP A 1 206 ? 64.413 56.869 22.220 1.00 49.02 361 ASP A N 1
ATOM 1519 C CA . ASP A 1 206 ? 65.306 57.893 22.736 1.00 52.96 361 ASP A CA 1
ATOM 1520 C C . ASP A 1 206 ? 64.545 59.011 23.432 1.00 51.75 361 ASP A C 1
ATOM 1521 O O . ASP A 1 206 ? 65.009 59.557 24.444 1.00 51.48 361 ASP A O 1
ATOM 1526 N N . GLU A 1 207 ? 63.366 59.310 22.906 1.00 50.71 362 GLU A N 1
ATOM 1527 C CA . GLU A 1 20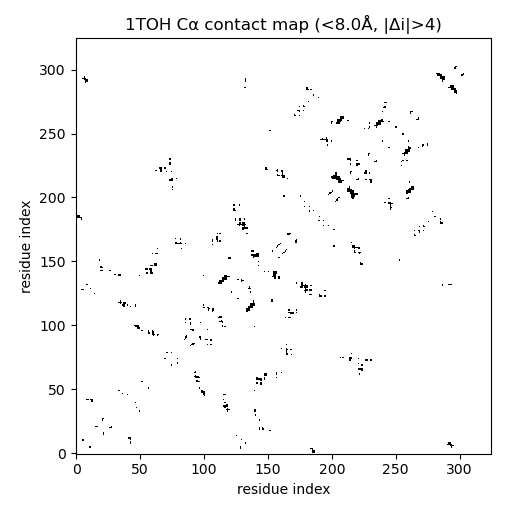7 ? 62.530 60.356 23.444 1.00 53.12 362 GLU A CA 1
ATOM 1528 C C . GLU A 1 207 ? 62.065 59.871 24.805 1.00 52.92 362 GLU A C 1
ATOM 1529 O O . GLU A 1 207 ? 62.035 60.629 25.799 1.00 50.10 362 GLU A O 1
ATOM 1535 N N . GLU A 1 208 ? 61.689 58.602 24.859 1.00 50.71 363 GLU A N 1
ATOM 1536 C CA . GLU A 1 208 ? 61.238 58.089 26.135 1.00 51.58 363 GLU A CA 1
ATOM 1537 C C . GLU A 1 208 ? 62.431 57.950 27.104 1.00 46.58 363 GLU A C 1
ATOM 1538 O O . GLU A 1 208 ? 62.264 58.104 28.298 1.00 47.04 363 GLU A O 1
ATOM 1544 N N . ILE A 1 209 ? 63.641 57.745 26.604 1.00 42.28 364 ILE A N 1
ATOM 1545 C CA . ILE A 1 209 ? 64.755 57.699 27.528 1.00 43.97 364 ILE A CA 1
ATOM 1546 C C . ILE A 1 209 ? 64.964 59.099 28.185 1.00 46.61 364 ILE A C 1
ATOM 1547 O O . ILE A 1 209 ? 65.148 59.187 29.415 1.00 43.83 364 ILE A O 1
ATOM 1552 N N . GLU A 1 210 ? 64.899 60.171 27.381 1.00 46.94 365 GLU A N 1
ATOM 1553 C CA . GLU A 1 210 ? 65.114 61.555 27.878 1.00 51.63 365 GLU A CA 1
ATOM 1554 C C . GLU A 1 210 ? 64.056 61.897 28.900 1.00 48.78 365 GLU A C 1
ATOM 1555 O O . GLU A 1 210 ? 64.348 62.529 29.896 1.00 47.14 365 GLU A O 1
ATOM 1561 N N . LYS A 1 211 ? 62.821 61.477 28.666 1.00 46.91 366 LYS A N 1
ATOM 1562 C CA . LYS A 1 211 ? 61.767 61.779 29.640 1.00 46.50 366 LYS A CA 1
ATOM 1563 C C . LYS A 1 211 ? 62.025 61.075 30.980 1.00 44.45 366 LYS A C 1
ATOM 1564 O O . LYS A 1 211 ? 61.850 61.674 32.055 1.00 44.28 366 LYS A O 1
ATOM 1570 N N . LEU A 1 212 ? 62.420 59.806 30.897 1.00 40.95 367 LEU A N 1
ATOM 1571 C CA . LEU A 1 212 ? 62.687 58.989 32.062 1.00 39.25 367 LEU A CA 1
ATOM 1572 C C . LEU A 1 212 ? 63.879 59.550 32.813 1.00 38.19 367 LEU A C 1
ATOM 1573 O O . LEU A 1 212 ? 63.863 59.534 34.040 1.00 35.65 367 LEU A O 1
ATOM 1578 N N . SER A 1 213 ? 64.906 60.001 32.073 1.00 38.20 368 SER A N 1
ATOM 1579 C CA . SER A 1 213 ? 66.098 60.635 32.648 1.00 40.67 368 SER A CA 1
ATOM 1580 C C . SER A 1 213 ? 65.658 61.856 33.440 1.00 42.08 368 SER A C 1
ATOM 1581 O O . SER A 1 213 ? 66.209 62.109 34.516 1.00 41.34 368 SER A O 1
ATOM 1584 N N . THR A 1 214 ? 64.663 62.588 32.913 1.00 38.79 369 THR A N 1
ATOM 1585 C CA . THR A 1 214 ? 64.135 63.776 33.584 1.00 38.63 369 THR A CA 1
ATOM 1586 C C . THR A 1 214 ? 63.334 63.436 34.844 1.00 41.01 369 THR A C 1
ATOM 1587 O O . THR A 1 214 ? 63.436 64.129 35.882 1.00 44.30 369 THR A O 1
ATOM 1591 N N . VAL A 1 215 ? 62.541 62.384 34.783 1.00 37.83 370 VAL A N 1
ATOM 1592 C CA . VAL A 1 215 ? 61.837 61.958 35.976 1.00 35.46 370 VAL A CA 1
ATOM 1593 C C . VAL A 1 215 ? 62.920 61.575 37.011 1.00 38.18 370 VAL A C 1
ATOM 1594 O O . VAL A 1 215 ? 62.817 61.918 38.206 1.00 38.71 370 VAL A O 1
ATOM 1598 N N . TYR A 1 216 ? 63.946 60.853 36.555 1.00 34.61 371 TYR A N 1
ATOM 1599 C CA . TYR A 1 216 ? 65.036 60.413 37.424 1.00 34.13 371 TYR A CA 1
ATOM 1600 C C . TYR A 1 216 ? 65.708 61.671 38.076 1.00 38.79 371 TYR A C 1
ATOM 1601 O O . TYR A 1 216 ? 66.022 61.696 39.293 1.00 36.84 371 TYR A O 1
ATOM 1610 N N . TRP A 1 217 ? 65.911 62.703 37.247 1.00 36.56 372 TRP A N 1
ATOM 1611 C CA . TRP A 1 217 ? 66.562 63.898 37.726 1.00 37.35 372 TRP A CA 1
ATOM 1612 C C . TRP A 1 217 ? 65.806 64.536 38.906 1.00 35.59 372 TRP A C 1
ATOM 1613 O O . TRP A 1 217 ? 66.436 64.906 39.913 1.00 35.86 372 TRP A O 1
ATOM 1624 N N . PHE A 1 218 ? 64.481 64.610 38.767 1.00 34.25 373 PHE A N 1
ATOM 1625 C CA . PHE A 1 218 ? 63.587 65.188 39.754 1.00 35.30 373 PHE A CA 1
ATOM 1626 C C . PHE A 1 218 ? 63.141 64.292 40.862 1.00 34.52 373 PHE A C 1
ATOM 1627 O O . PHE A 1 218 ? 62.311 64.669 41.686 1.00 33.35 373 PHE A O 1
ATOM 1635 N N . THR A 1 219 ? 63.678 63.085 40.896 1.00 35.25 374 THR A N 1
ATOM 1636 C CA . THR A 1 219 ? 63.347 62.247 42.021 1.00 33.44 374 THR A CA 1
ATOM 1637 C C . THR A 1 219 ? 64.662 61.736 42.624 1.00 36.17 374 THR A C 1
ATOM 1638 O O . THR A 1 219 ? 65.155 62.323 43.588 1.00 33.82 374 THR A O 1
ATOM 1642 N N . VAL A 1 220 ? 65.242 60.672 42.047 1.00 33.25 375 VAL A N 1
ATOM 1643 C CA . VAL A 1 220 ? 66.476 60.107 42.574 1.00 34.29 375 VAL A CA 1
ATOM 1644 C C . VAL A 1 220 ? 67.552 61.188 42.848 1.00 35.44 375 VAL A C 1
ATOM 1645 O O . VAL A 1 220 ? 68.178 61.178 43.883 1.00 32.58 375 VAL A O 1
ATOM 1649 N N . GLU A 1 221 ? 67.744 62.118 41.929 1.00 36.80 376 GLU A N 1
ATOM 1650 C CA . GLU A 1 221 ? 68.773 63.135 42.079 1.00 36.79 376 GLU A CA 1
ATOM 1651 C C . GLU A 1 221 ? 68.366 64.348 42.918 1.00 39.17 376 GLU A C 1
ATOM 1652 O O . GLU A 1 221 ? 69.106 64.696 43.838 1.00 40.34 376 GLU A O 1
ATOM 1658 N N . PHE A 1 222 ? 67.182 64.937 42.660 1.00 35.42 377 PHE A N 1
ATOM 1659 C CA . PHE A 1 222 ? 66.763 66.142 43.367 1.00 35.18 377 PHE A CA 1
ATOM 1660 C C . PHE A 1 222 ? 65.356 66.139 43.956 1.00 37.29 377 PHE A C 1
ATOM 1661 O O . PHE A 1 222 ? 64.751 67.235 44.192 1.00 35.41 377 PHE A O 1
ATOM 1669 N N . GLY A 1 223 ? 64.833 64.943 44.229 1.00 35.50 378 GLY A N 1
ATOM 1670 C CA . GLY A 1 223 ? 63.479 64.857 44.795 1.00 33.17 378 GLY A CA 1
ATOM 1671 C C . GLY A 1 223 ? 63.318 65.321 46.251 1.00 36.16 378 GLY A C 1
ATOM 1672 O O . GLY A 1 223 ? 64.272 65.282 47.040 1.00 36.44 378 GLY A O 1
ATOM 1673 N N . LEU A 1 224 ? 62.110 65.780 46.602 1.00 35.53 379 LEU A N 1
ATOM 1674 C CA . LEU A 1 224 ? 61.789 66.159 47.958 1.00 34.22 379 LEU A CA 1
ATOM 1675 C C . LEU A 1 224 ? 60.596 65.301 48.303 1.00 37.90 379 LEU A C 1
ATOM 1676 O O . LEU A 1 224 ? 59.881 64.856 47.391 1.00 36.92 379 LEU A O 1
ATOM 1681 N N . CYS A 1 225 ? 60.371 65.065 49.598 1.00 34.86 380 CYS A N 1
ATOM 1682 C CA . CYS A 1 225 ? 59.252 64.268 49.998 1.00 38.26 380 CYS A CA 1
ATOM 1683 C C . CYS A 1 225 ? 58.728 64.890 51.263 1.00 41.58 380 CYS A C 1
ATOM 1684 O O . CYS A 1 225 ? 59.424 65.638 51.926 1.00 44.06 380 CYS A O 1
ATOM 1687 N N . LYS A 1 226 ? 57.497 64.557 51.596 1.00 41.47 381 LYS A N 1
ATOM 1688 C CA . LYS A 1 226 ? 56.837 65.127 52.734 1.00 41.28 381 LYS A CA 1
ATOM 1689 C C . LYS A 1 226 ? 56.715 64.003 53.741 1.00 40.00 381 LYS A C 1
ATOM 1690 O O . LYS A 1 226 ? 56.295 62.922 53.383 1.00 37.87 381 LYS A O 1
ATOM 1696 N N . GLN A 1 227 ? 57.075 64.266 54.989 1.00 38.58 382 GLN A N 1
ATOM 1697 C CA . GLN A 1 227 ? 56.999 63.290 56.072 1.00 40.18 382 GLN A CA 1
ATOM 1698 C C . GLN A 1 227 ? 56.519 64.021 57.331 1.00 43.56 382 GLN A C 1
ATOM 1699 O O . GLN A 1 227 ? 57.166 64.979 57.794 1.00 40.26 382 GLN A O 1
ATOM 1705 N N . ASN A 1 228 ? 55.380 63.552 57.865 1.00 49.10 383 ASN A N 1
ATOM 1706 C CA . ASN A 1 228 ? 54.707 64.145 59.043 1.00 51.06 383 ASN A CA 1
ATOM 1707 C C . ASN A 1 228 ? 54.649 65.639 58.843 1.00 49.30 383 ASN A C 1
ATOM 1708 O O . ASN A 1 228 ? 55.275 66.389 59.572 1.00 49.60 383 ASN A O 1
ATOM 1713 N N . GLY A 1 229 ? 53.941 66.052 57.805 1.00 47.74 384 GLY A N 1
ATOM 1714 C CA . GLY A 1 229 ? 53.788 67.461 57.499 1.00 47.08 384 GLY A CA 1
ATOM 1715 C C . GLY A 1 229 ? 55.041 68.269 57.167 1.00 49.78 384 GLY A C 1
ATOM 1716 O O . GLY A 1 229 ? 54.947 69.434 56.800 1.00 50.91 384 GLY A O 1
ATOM 1717 N N . GLU A 1 230 ? 56.215 67.681 57.285 1.00 49.94 385 GLU A N 1
ATOM 1718 C CA . GLU A 1 230 ? 57.451 68.426 57.006 1.00 49.92 385 GLU A CA 1
ATOM 1719 C C . GLU A 1 230 ? 58.056 68.022 55.678 1.00 47.48 385 GLU A C 1
ATOM 1720 O O . GLU A 1 230 ? 57.922 66.863 55.214 1.00 47.50 385 GLU A O 1
ATOM 1726 N N . LEU A 1 231 ? 58.703 68.988 55.063 1.00 41.96 386 LEU A N 1
ATOM 1727 C CA . LEU A 1 231 ? 59.353 68.784 53.778 1.00 41.83 386 LEU A CA 1
ATOM 1728 C C . LEU A 1 231 ? 60.804 68.271 54.030 1.00 42.81 386 LEU A C 1
ATOM 1729 O O . LEU A 1 231 ? 61.500 68.770 54.941 1.00 40.46 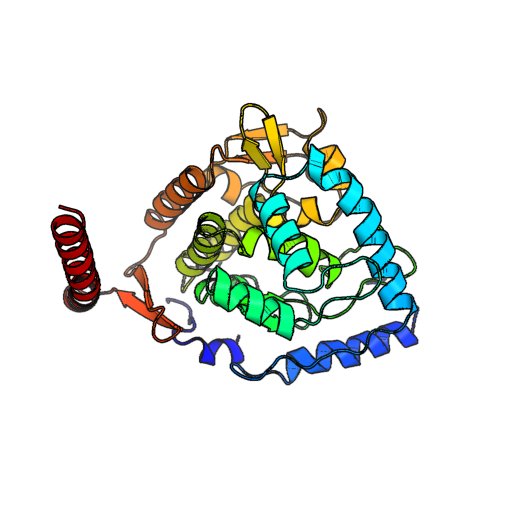386 LEU A O 1
ATOM 1734 N N . LYS A 1 232 ? 61.252 67.292 53.232 1.00 37.29 387 LYS A N 1
ATOM 1735 C CA . LYS A 1 232 ? 62.586 66.684 53.424 1.00 36.65 387 LYS A CA 1
ATOM 1736 C C . LYS A 1 232 ? 63.259 66.249 52.121 1.00 37.16 387 LYS A C 1
ATOM 1737 O O . LYS A 1 232 ? 62.605 65.934 51.124 1.00 41.67 387 LYS A O 1
ATOM 1743 N N . ALA A 1 233 ? 64.577 66.183 52.102 1.00 37.40 388 ALA A N 1
ATOM 1744 C CA . ALA A 1 233 ? 65.189 65.812 50.843 1.00 35.81 388 ALA A CA 1
ATOM 1745 C C . ALA A 1 233 ? 65.502 64.315 50.745 1.00 33.28 388 ALA A C 1
ATO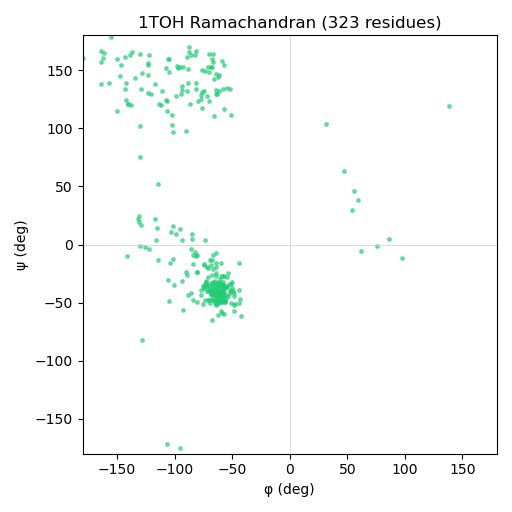M 1746 O O . ALA A 1 233 ? 65.719 63.680 51.775 1.00 31.52 388 ALA A O 1
ATOM 1748 N N . TYR A 1 234 ? 65.535 63.773 49.520 1.00 29.31 389 TYR A N 1
ATOM 1749 C CA . TYR A 1 234 ? 65.938 62.369 49.323 1.00 31.54 389 TYR A CA 1
ATOM 1750 C C . TYR A 1 234 ? 66.767 62.268 48.062 1.00 30.50 389 TYR A C 1
ATOM 1751 O O . TYR A 1 234 ? 67.362 61.222 47.755 1.00 31.35 389 TYR A O 1
ATOM 1760 N N . GLY A 1 235 ? 66.787 63.359 47.302 1.00 30.21 390 GLY A N 1
ATOM 1761 C CA . GLY A 1 235 ? 67.578 63.351 46.087 1.00 33.18 390 GLY A CA 1
ATOM 1762 C C . GLY A 1 235 ? 69.088 63.391 46.410 1.00 39.79 390 GLY A C 1
ATOM 1763 O O . GLY A 1 235 ? 69.608 64.247 47.198 1.00 36.08 390 GLY A O 1
ATOM 1764 N N . ALA A 1 236 ? 69.802 62.446 45.818 1.00 35.51 391 ALA A N 1
ATOM 1765 C CA . ALA A 1 236 ? 71.236 62.363 46.024 1.00 35.10 391 ALA A CA 1
ATOM 1766 C C . ALA A 1 236 ? 71.980 63.675 45.746 1.00 33.68 391 ALA A C 1
ATOM 1767 O O . ALA A 1 236 ? 73.007 63.955 46.357 1.00 30.57 391 ALA A O 1
ATOM 1769 N N . GLY A 1 237 ? 71.500 64.439 44.788 1.00 29.19 392 GLY A N 1
ATOM 1770 C CA . GLY A 1 237 ? 72.206 65.640 44.465 1.00 29.44 392 GLY A CA 1
ATOM 1771 C C . GLY A 1 237 ? 72.016 66.655 45.582 1.00 39.42 392 GLY A C 1
ATOM 1772 O O . GLY A 1 237 ? 72.793 67.627 45.687 1.00 41.19 392 GLY A O 1
ATOM 1773 N N . LEU A 1 238 ? 70.976 66.453 46.400 1.00 36.40 393 LEU A N 1
ATOM 1774 C CA . LEU A 1 238 ? 70.698 67.345 47.506 1.00 32.92 393 LEU A CA 1
ATOM 1775 C C . LEU A 1 238 ? 71.455 66.890 48.716 1.00 36.53 393 LEU A C 1
ATOM 1776 O O . LEU A 1 238 ? 72.060 67.715 49.422 1.00 32.83 393 LEU A O 1
ATOM 1781 N N . LEU A 1 239 ? 71.436 65.564 48.929 1.00 34.18 394 LEU A N 1
ATOM 1782 C CA . LEU A 1 239 ? 72.069 64.967 50.071 1.00 33.16 394 LEU A CA 1
ATOM 1783 C C . LEU A 1 239 ? 73.603 64.996 50.088 1.00 31.49 394 LEU A C 1
ATOM 1784 O O . LEU A 1 239 ? 74.184 64.758 51.121 1.00 33.88 394 LEU A O 1
ATOM 1789 N N . SER A 1 240 ? 74.237 65.302 48.961 1.00 30.65 395 SER A N 1
ATOM 1790 C CA . SER A 1 240 ? 75.684 65.376 48.867 1.00 35.76 395 SER A CA 1
ATOM 1791 C C . SER A 1 240 ? 76.027 66.833 48.551 1.00 40.63 395 SER A C 1
ATOM 1792 O O . SER A 1 240 ? 77.116 67.119 48.075 1.00 44.49 395 SER A O 1
ATOM 1795 N N . SER A 1 241 ? 75.069 67.744 48.714 1.00 38.79 396 SER A N 1
ATOM 1796 C CA . SER A 1 241 ? 75.381 69.142 48.477 1.00 40.02 396 SER A CA 1
ATOM 1797 C C . SER A 1 241 ? 74.954 70.122 49.604 1.00 36.92 396 SER A C 1
ATOM 1798 O O . SER A 1 241 ? 73.777 70.482 49.753 1.00 33.69 396 SER A O 1
ATOM 1801 N N . TYR A 1 242 ? 75.947 70.521 50.395 1.00 37.02 397 TYR A N 1
ATOM 1802 C CA . TYR A 1 242 ? 75.731 71.420 51.506 1.00 36.56 397 TYR A CA 1
ATOM 1803 C C . TYR A 1 242 ? 74.782 72.572 51.173 1.00 31.32 397 TYR A C 1
ATOM 1804 O O . TYR A 1 242 ? 73.711 72.660 51.725 1.00 34.34 397 TYR A O 1
ATOM 1813 N N . GLY A 1 243 ? 75.150 73.396 50.216 1.00 34.33 398 GLY A N 1
ATOM 1814 C CA . GLY A 1 243 ? 74.338 74.554 49.873 1.00 36.72 398 GLY A CA 1
ATOM 1815 C C . GLY A 1 243 ? 72.972 74.310 49.239 1.00 40.63 398 GLY A C 1
ATOM 1816 O O . GLY A 1 243 ? 71.974 75.047 49.503 1.00 40.50 398 GLY A O 1
ATOM 1817 N N . GLU A 1 244 ? 72.909 73.282 48.406 1.00 39.67 399 GLU A N 1
ATOM 1818 C CA . GLU A 1 244 ? 71.675 72.976 47.701 1.00 38.60 399 GLU A CA 1
ATOM 1819 C C . GLU A 1 244 ? 70.778 72.360 48.748 1.00 35.43 399 GLU A C 1
ATOM 1820 O O . GLU A 1 244 ? 69.598 72.651 48.841 1.00 37.15 399 GLU A O 1
ATOM 1826 N N . LEU A 1 245 ? 71.354 71.573 49.623 1.00 35.78 400 LEU A N 1
ATOM 1827 C CA . LEU A 1 245 ? 70.501 70.978 50.614 1.00 36.05 400 LEU A CA 1
ATOM 1828 C C . LEU A 1 245 ? 69.738 72.087 51.373 1.00 37.90 400 LEU A C 1
ATOM 1829 O O . LEU A 1 245 ? 68.524 71.990 51.533 1.00 40.43 400 LEU A O 1
ATOM 1834 N N . LEU A 1 246 ? 70.429 73.123 51.859 1.00 38.45 401 LEU A N 1
ATOM 1835 C CA . LEU A 1 246 ? 69.750 74.222 52.593 1.00 33.99 401 LEU A CA 1
ATOM 1836 C C . LEU A 1 246 ? 68.759 74.934 51.663 1.00 34.64 401 LEU A C 1
ATOM 1837 O O . LEU A 1 246 ? 67.602 75.127 51.989 1.00 37.95 401 LEU A O 1
ATOM 1842 N N . HIS A 1 247 ? 69.178 75.328 50.488 1.00 32.92 402 HIS A N 1
ATOM 1843 C CA . HIS A 1 247 ? 68.235 75.971 49.591 1.00 32.90 402 HIS A CA 1
ATOM 1844 C C . HIS A 1 247 ? 66.982 75.158 49.201 1.00 37.48 402 HIS A C 1
ATOM 1845 O O . HIS A 1 247 ? 65.904 75.742 49.100 1.00 40.33 402 HIS A O 1
ATOM 1852 N N . SER A 1 248 ? 67.069 73.824 49.041 1.00 36.02 403 SER A N 1
ATOM 1853 C CA . SER A 1 248 ? 65.886 73.044 48.617 1.00 34.18 403 SER A CA 1
ATOM 1854 C C . SER A 1 248 ? 64.745 73.050 49.586 1.00 35.85 403 SER A C 1
ATOM 1855 O O . SER A 1 248 ? 63.596 72.814 49.202 1.00 38.21 403 SER A O 1
ATOM 1858 N N . LEU A 1 249 ? 65.068 73.286 50.844 1.00 33.55 404 LEU A N 1
ATOM 1859 C CA . LEU A 1 249 ? 64.075 73.335 51.905 1.00 36.53 404 LEU A CA 1
ATOM 1860 C C . LEU A 1 249 ? 63.759 74.797 52.322 1.00 36.26 404 LEU A C 1
ATOM 1861 O O . LEU A 1 249 ? 63.124 75.018 53.345 1.00 35.33 404 LEU A O 1
ATOM 1866 N N . SER A 1 250 ? 64.236 75.768 51.550 1.00 35.32 405 SER A N 1
ATOM 1867 C CA . SER A 1 250 ? 64.003 77.164 51.891 1.00 37.86 405 SER A CA 1
ATOM 1868 C C . SER A 1 250 ? 62.781 77.746 51.165 1.00 41.68 405 SER A C 1
ATOM 1869 O O . SER A 1 250 ? 62.077 77.071 50.397 1.00 41.28 405 SER A O 1
ATOM 1872 N N . GLU A 1 251 ? 62.576 79.030 51.352 1.00 41.89 406 GLU A N 1
ATOM 1873 C CA . GLU A 1 251 ? 61.421 79.660 50.750 1.00 43.85 406 GLU A CA 1
ATOM 1874 C C . GLU A 1 251 ? 61.740 80.077 49.335 1.00 44.19 406 GLU A C 1
ATOM 1875 O O . GLU A 1 251 ? 60.852 80.529 48.632 1.00 48.78 406 GLU A O 1
ATOM 1881 N N . GLU A 1 252 ? 62.979 79.905 48.887 1.00 42.30 407 GLU A N 1
ATOM 1882 C CA . GLU A 1 252 ? 63.327 80.359 47.521 1.00 46.13 407 GLU A CA 1
ATOM 1883 C C . GLU A 1 252 ? 62.880 79.633 46.219 1.00 47.10 407 GLU A C 1
ATOM 1884 O O . GLU A 1 252 ? 62.365 80.288 45.302 1.00 52.25 407 GLU A O 1
ATOM 1890 N N . PRO A 1 253 ? 63.028 78.290 46.118 1.00 45.51 408 PRO A N 1
ATOM 1891 C CA . PRO A 1 253 ? 62.636 77.563 44.892 1.00 41.07 408 PRO A CA 1
ATOM 1892 C C . PRO A 1 253 ? 61.153 77.332 44.918 1.00 41.72 408 PRO A C 1
ATOM 1893 O O . PRO A 1 253 ? 60.536 77.494 45.972 1.00 38.74 408 PRO A O 1
ATOM 1897 N N . GLU A 1 254 ? 60.576 76.942 43.784 1.00 41.65 409 GLU A N 1
ATOM 1898 C CA . GLU A 1 254 ? 59.140 76.575 43.780 1.00 46.35 409 GLU A CA 1
ATOM 1899 C C . GLU A 1 254 ? 59.053 75.037 43.992 1.00 45.98 409 GLU A C 1
ATOM 1900 O O . GLU A 1 254 ? 59.829 74.309 43.398 1.00 45.29 409 GLU A O 1
ATOM 1906 N N . VAL A 1 255 ? 58.153 74.543 44.841 1.00 47.81 410 VAL A N 1
ATOM 1907 C CA . VAL A 1 255 ? 58.035 73.085 45.008 1.00 47.53 410 VAL A CA 1
ATOM 1908 C C . VAL A 1 255 ? 56.684 72.630 44.482 1.00 49.83 410 VAL A C 1
ATOM 1909 O O . VAL A 1 255 ? 55.656 73.102 44.960 1.00 51.03 410 VAL A O 1
ATOM 1913 N N . ARG A 1 256 ? 56.679 71.730 43.491 1.00 50.33 411 ARG A N 1
ATOM 1914 C CA . ARG A 1 256 ? 55.421 71.213 42.913 1.00 50.02 411 ARG A CA 1
ATOM 1915 C C . ARG A 1 256 ? 55.093 69.771 43.303 1.00 46.90 411 ARG A C 1
ATOM 1916 O O . ARG A 1 256 ? 55.998 68.964 43.558 1.00 49.86 411 ARG A O 1
ATOM 1924 N N . ALA A 1 257 ? 53.804 69.431 43.332 1.00 45.12 412 ALA A N 1
ATOM 1925 C CA . ALA A 1 257 ? 53.395 68.058 43.672 1.00 43.39 412 ALA A CA 1
ATOM 1926 C C . ALA A 1 257 ? 53.998 67.127 42.610 1.00 42.19 412 ALA A C 1
ATOM 1927 O O . ALA A 1 257 ? 53.854 67.395 41.419 1.00 43.04 412 ALA A O 1
ATOM 1929 N N . PHE A 1 258 ? 54.646 66.033 43.023 1.00 40.95 413 PHE A N 1
ATOM 1930 C CA . PHE A 1 258 ? 55.245 65.126 42.048 1.00 40.94 413 PHE A CA 1
ATOM 1931 C C . PHE A 1 258 ? 54.268 64.450 41.123 1.00 41.77 413 PHE A C 1
ATOM 1932 O O . PHE A 1 258 ? 53.337 63.812 41.543 1.00 45.15 413 PHE A O 1
ATOM 1940 N N . ASP A 1 259 ? 54.545 64.533 39.846 1.00 43.00 414 ASP A N 1
ATOM 1941 C CA . ASP A 1 259 ? 53.696 63.941 38.853 1.00 43.94 414 ASP A CA 1
ATOM 1942 C C . ASP A 1 259 ? 54.669 63.590 37.731 1.00 41.24 414 ASP A C 1
ATOM 1943 O O . ASP A 1 259 ? 55.185 64.491 37.030 1.00 39.15 414 ASP A O 1
ATOM 1948 N N . PRO A 1 260 ? 54.826 62.281 37.463 1.00 40.29 415 PRO A N 1
ATOM 1949 C CA . PRO A 1 260 ? 55.746 61.788 36.426 1.00 40.48 415 PRO A CA 1
ATOM 1950 C C . PRO A 1 260 ? 55.583 62.515 35.096 1.00 41.75 415 PRO A C 1
ATOM 1951 O O . PRO A 1 260 ? 56.583 62.856 34.452 1.00 41.45 415 PRO A O 1
ATOM 1955 N N . ASP A 1 261 ? 54.335 62.768 34.692 1.00 43.96 416 ASP A N 1
ATOM 1956 C CA . ASP A 1 261 ? 54.101 63.472 33.437 1.00 45.91 416 ASP A CA 1
ATOM 1957 C C . ASP A 1 261 ? 54.661 64.901 33.481 1.00 46.17 416 ASP A C 1
ATOM 1958 O O . ASP A 1 261 ? 55.391 65.324 32.582 1.00 48.00 416 ASP A O 1
ATOM 1963 N N . THR A 1 262 ? 54.292 65.656 34.502 1.00 46.47 417 THR A N 1
ATOM 1964 C CA . THR A 1 262 ? 54.817 67.006 34.636 1.00 46.55 417 THR A CA 1
ATOM 1965 C C . THR A 1 262 ? 56.370 67.009 34.753 1.00 44.76 417 THR A C 1
ATOM 1966 O O . THR A 1 262 ? 57.047 67.742 34.029 1.00 50.62 417 THR A O 1
ATOM 1970 N N . ALA A 1 263 ? 56.947 66.163 35.608 1.00 40.68 418 ALA A N 1
ATOM 1971 C CA . ALA A 1 263 ? 58.396 66.192 35.735 1.00 40.91 418 ALA A CA 1
ATOM 1972 C C . ALA A 1 263 ? 59.110 65.807 34.451 1.00 39.74 418 ALA A C 1
ATOM 1973 O O . ALA A 1 263 ? 60.128 66.417 34.091 1.00 35.30 418 ALA A O 1
ATOM 1975 N N . ALA A 1 264 ? 58.603 64.802 33.731 1.00 38.93 419 ALA A N 1
ATOM 1976 C CA . ALA A 1 264 ? 59.306 64.397 32.518 1.00 38.77 419 ALA A CA 1
ATOM 1977 C C . ALA A 1 264 ? 59.597 65.524 31.508 1.00 45.65 419 ALA A C 1
ATOM 1978 O O . ALA A 1 264 ? 60.527 65.428 30.678 1.00 47.25 419 ALA A O 1
ATOM 1980 N N . VAL A 1 265 ? 58.810 66.596 31.537 1.00 47.48 420 VAL A N 1
ATOM 1981 C CA . VAL A 1 265 ? 59.049 67.640 30.548 1.00 48.84 420 VAL A CA 1
ATOM 1982 C C . VAL A 1 265 ? 59.452 68.972 31.157 1.00 50.79 420 VAL A C 1
ATOM 1983 O O . VAL A 1 265 ? 59.308 70.014 30.529 1.00 52.54 420 VAL A O 1
ATOM 1987 N N . GLN A 1 266 ? 59.963 68.921 32.386 1.00 50.98 421 GLN A N 1
ATOM 1988 C CA . GLN A 1 266 ? 60.418 70.116 33.080 1.00 47.74 421 GLN A CA 1
ATOM 1989 C C . GLN A 1 266 ? 61.862 70.333 32.644 1.00 47.46 421 GLN A C 1
ATOM 1990 O O . GLN A 1 266 ? 62.678 69.441 32.754 1.00 50.00 421 GLN A O 1
ATOM 1996 N N . PRO A 1 267 ? 62.180 71.492 32.030 1.00 46.82 422 PRO A N 1
ATOM 1997 C CA . PRO A 1 267 ? 63.589 71.647 31.653 1.00 42.58 422 PRO A CA 1
ATOM 1998 C C . PRO A 1 267 ? 64.394 71.834 32.968 1.00 45.37 422 PRO A C 1
ATOM 1999 O O . PRO A 1 267 ? 63.843 72.137 34.016 1.00 46.23 422 PRO A O 1
ATOM 2003 N N . TYR A 1 268 ? 65.698 71.666 32.911 1.00 45.51 423 TYR A N 1
ATOM 2004 C CA . TYR A 1 268 ? 66.501 71.819 34.095 1.00 47.91 423 TYR A CA 1
ATOM 2005 C C . TYR A 1 268 ? 67.920 72.034 33.601 1.00 47.16 423 TYR A C 1
ATOM 2006 O O . TYR A 1 268 ? 68.199 71.803 32.442 1.00 47.71 423 TYR A O 1
ATOM 2015 N N . GLN A 1 269 ? 68.795 72.498 34.475 1.00 49.19 424 GLN A N 1
ATOM 2016 C CA . GLN A 1 269 ? 70.178 72.719 34.121 1.00 52.92 424 GLN A CA 1
ATOM 2017 C C . GLN A 1 269 ? 71.085 72.230 35.210 1.00 55.26 424 GLN A C 1
ATOM 2018 O O . GLN A 1 269 ? 70.679 71.997 36.331 1.00 56.34 424 GLN A O 1
ATOM 2024 N N . ASP A 1 270 ? 72.340 72.128 34.842 1.00 62.04 425 ASP A N 1
ATOM 2025 C CA . ASP A 1 270 ? 73.409 71.568 35.630 1.00 66.99 425 ASP A CA 1
ATOM 2026 C C . ASP A 1 270 ? 74.213 72.397 36.667 1.00 69.95 425 ASP A C 1
ATOM 2027 O O . ASP A 1 270 ? 74.524 71.925 37.769 1.00 70.82 425 ASP A O 1
ATOM 2032 N N . GLN A 1 271 ? 74.549 73.627 36.300 1.00 71.77 426 GLN A N 1
ATOM 2033 C CA . GLN A 1 271 ? 75.388 74.514 37.109 1.00 73.24 426 GLN A CA 1
ATOM 2034 C C . GLN A 1 271 ? 74.860 75.055 38.430 1.00 71.35 426 GLN A C 1
ATOM 2035 O O . GLN A 1 271 ? 75.409 74.734 39.490 1.00 73.55 426 GLN A O 1
ATOM 2041 N N . THR A 1 272 ? 73.810 75.870 38.376 1.00 64.64 427 THR A N 1
ATOM 2042 C CA . THR A 1 272 ? 73.251 76.456 39.581 1.00 60.91 427 THR A CA 1
ATOM 2043 C C . THR A 1 272 ? 72.197 75.572 40.266 1.00 58.57 427 THR A C 1
ATOM 2044 O O . THR A 1 272 ? 71.730 74.578 39.713 1.00 57.48 427 THR A O 1
ATOM 2048 N N . TYR A 1 273 ? 71.804 75.962 41.472 1.00 53.33 428 TYR A N 1
ATOM 2049 C CA . TYR A 1 273 ? 70.808 75.222 42.195 1.00 47.33 428 TYR A CA 1
ATOM 2050 C C . TYR A 1 273 ? 69.493 75.163 41.359 1.00 47.59 428 TYR A C 1
ATOM 2051 O O . TYR A 1 273 ? 69.258 75.994 40.466 1.00 46.61 428 TYR A O 1
ATOM 2060 N N . GLN A 1 274 ? 68.651 74.177 41.653 1.00 44.40 429 GLN A N 1
ATOM 2061 C CA . GLN A 1 274 ? 67.381 74.026 40.964 1.00 42.21 429 GLN A CA 1
ATOM 2062 C C . GLN A 1 274 ? 66.346 75.050 41.464 1.00 43.97 429 GLN A C 1
ATOM 2063 O O . GLN A 1 274 ? 66.214 75.242 42.663 1.00 41.28 429 GLN A O 1
ATOM 2069 N N . PRO A 1 275 ? 65.654 75.766 40.557 1.00 46.03 430 PRO A N 1
ATOM 2070 C CA . PRO A 1 275 ? 64.620 76.742 40.982 1.00 47.32 430 PRO A CA 1
ATOM 2071 C C . PRO A 1 275 ? 63.282 76.013 41.318 1.00 47.90 430 PRO A C 1
ATOM 2072 O O . PRO A 1 275 ? 62.439 76.507 42.092 1.00 52.19 430 PRO A O 1
ATOM 2076 N N . VAL A 1 276 ? 63.110 74.821 40.744 1.00 46.62 431 VAL A N 1
ATOM 2077 C CA . VAL A 1 276 ? 61.874 74.030 40.928 1.00 41.23 431 VAL A CA 1
ATOM 2078 C C . VAL A 1 276 ? 62.156 72.576 41.360 1.00 42.58 431 VAL A C 1
ATOM 2079 O O . VAL A 1 276 ? 63.028 71.909 40.767 1.00 40.76 431 VAL A O 1
ATOM 2083 N N . TYR A 1 277 ? 61.436 72.085 42.367 1.00 41.02 432 TYR A N 1
ATOM 2084 C CA . TYR A 1 277 ? 61.575 70.670 42.796 1.00 41.04 432 TYR A CA 1
ATOM 2085 C C . TYR A 1 277 ? 60.164 70.043 42.884 1.00 40.37 432 TYR A C 1
ATOM 2086 O O . TYR A 1 277 ? 59.161 70.785 42.936 1.00 38.26 432 TYR A O 1
ATOM 2095 N N . PHE A 1 278 ? 60.099 68.703 42.926 1.00 38.21 433 PHE A N 1
ATOM 2096 C CA . PHE A 1 278 ? 58.828 67.988 43.058 1.00 36.98 433 PHE A CA 1
ATOM 2097 C C . PHE A 1 278 ? 58.863 67.220 44.356 1.00 37.62 433 PHE A C 1
ATOM 2098 O O . PHE A 1 278 ? 59.897 66.665 44.718 1.00 37.45 433 PHE A O 1
ATOM 2106 N N . VAL A 1 279 ? 57.740 67.244 45.072 1.00 37.26 434 VAL A N 1
ATOM 2107 C CA . VAL A 1 279 ? 57.566 66.620 46.377 1.00 37.44 434 VAL A CA 1
ATOM 2108 C C . VAL A 1 279 ? 56.686 65.394 46.269 1.00 39.51 434 VAL A C 1
ATOM 2109 O O . VAL A 1 279 ? 55.547 65.490 45.781 1.00 42.22 434 VAL A O 1
ATOM 2113 N N . SER A 1 280 ? 57.146 64.239 46.707 1.00 37.10 435 SER A N 1
ATOM 2114 C CA . SER A 1 280 ? 56.244 63.117 46.647 1.00 36.76 435 SER A CA 1
ATOM 2115 C C . SER A 1 280 ? 55.632 62.976 48.055 1.00 39.56 435 SER A C 1
ATOM 2116 O O . SER A 1 280 ? 56.230 63.389 49.041 1.00 39.13 435 SER A O 1
ATOM 2119 N N . GLU A 1 281 ? 54.431 62.414 48.152 1.00 40.57 436 GLU A N 1
ATOM 2120 C CA . GLU A 1 281 ? 53.770 62.207 49.452 1.00 42.03 436 GLU A CA 1
ATOM 2121 C C . GLU A 1 281 ? 54.365 61.056 50.227 1.00 38.85 436 GLU A C 1
ATOM 2122 O O . GLU A 1 281 ? 54.401 61.089 51.455 1.00 40.01 436 GLU A O 1
ATOM 2128 N N . SER A 1 282 ? 54.766 60.012 49.508 1.00 35.98 437 SER A N 1
ATOM 2129 C CA . SER A 1 282 ? 55.352 58.856 50.136 1.00 35.04 437 SER A CA 1
ATOM 2130 C C . SER A 1 282 ? 56.032 58.101 49.004 1.00 38.92 437 SER A C 1
ATOM 2131 O O . SER A 1 282 ? 55.651 58.241 47.841 1.00 41.61 437 SER A O 1
ATOM 2134 N N . PHE A 1 283 ? 57.021 57.285 49.323 1.00 36.81 438 PHE A N 1
ATOM 2135 C CA . PHE A 1 283 ? 57.662 56.542 48.266 1.00 37.87 438 PHE A CA 1
ATOM 2136 C C . PHE A 1 283 ? 56.741 55.546 47.588 1.00 36.89 438 PHE A C 1
ATOM 2137 O O . PHE A 1 283 ? 56.863 55.313 46.395 1.00 34.84 438 PHE A O 1
ATOM 2145 N N . ASN A 1 284 ? 55.794 54.998 48.338 1.00 41.62 439 ASN A N 1
ATOM 2146 C CA . ASN A 1 284 ? 54.834 54.077 47.737 1.00 44.11 439 ASN A CA 1
ATOM 2147 C C . ASN A 1 284 ? 53.915 54.834 46.772 1.00 44.77 439 ASN A C 1
ATOM 2148 O O . ASN A 1 284 ? 53.528 54.305 45.756 1.00 44.77 439 ASN A O 1
ATOM 2153 N N . ASP A 1 285 ? 53.622 56.095 47.081 1.00 46.60 440 ASP A N 1
ATOM 2154 C CA . ASP A 1 285 ? 52.731 56.907 46.246 1.00 45.15 440 ASP A CA 1
ATOM 2155 C C . ASP A 1 285 ? 53.481 57.223 44.976 1.00 43.52 440 ASP A C 1
ATOM 2156 O O . ASP A 1 285 ? 52.974 57.055 43.889 1.00 44.04 440 ASP A O 1
ATOM 2161 N N . ALA A 1 286 ? 54.717 57.662 45.110 1.00 43.14 441 ALA A N 1
ATOM 2162 C CA . ALA A 1 286 ? 55.509 57.998 43.941 1.00 37.62 441 ALA A CA 1
ATOM 2163 C C . ALA A 1 286 ? 55.718 56.795 43.062 1.00 33.45 441 ALA A C 1
ATOM 2164 O O . ALA A 1 286 ? 55.792 56.915 41.858 1.00 35.69 441 ALA A O 1
ATOM 2166 N N . LYS A 1 287 ? 55.866 55.635 43.681 1.00 34.51 442 LYS A N 1
ATOM 2167 C CA . LYS A 1 287 ? 56.120 54.398 42.954 1.00 35.79 442 LYS A CA 1
ATOM 2168 C C . LYS A 1 287 ? 54.852 54.070 42.148 1.00 37.26 442 LYS A C 1
ATOM 2169 O O . LYS A 1 287 ? 54.908 53.760 40.959 1.00 37.89 442 LYS A O 1
ATOM 2175 N N . ASP A 1 288 ? 53.710 54.157 42.814 1.00 35.96 443 ASP A N 1
ATOM 2176 C CA . ASP A 1 288 ? 52.461 53.929 42.120 1.00 41.25 443 ASP A CA 1
ATOM 2177 C C . ASP A 1 288 ? 52.330 54.940 40.963 1.00 38.84 443 ASP A C 1
ATOM 2178 O O . ASP A 1 288 ? 51.977 54.537 39.864 1.00 41.53 443 ASP A O 1
ATOM 2183 N N . LYS A 1 289 ? 52.610 56.228 41.193 1.00 34.99 444 LYS A N 1
ATOM 2184 C CA . LYS A 1 289 ? 52.471 57.211 40.109 1.00 36.53 444 LYS A CA 1
ATOM 2185 C C . LYS A 1 289 ? 53.450 56.930 38.986 1.00 37.26 444 LYS A C 1
ATOM 2186 O O . LYS A 1 289 ? 53.117 57.132 37.824 1.00 41.31 444 LYS A O 1
ATOM 2192 N N . LEU A 1 290 ? 54.639 56.416 39.313 1.00 34.48 445 LEU A N 1
ATOM 2193 C CA . LEU A 1 290 ? 55.633 56.121 38.261 1.00 36.10 445 LEU A CA 1
ATOM 2194 C C . LEU A 1 290 ? 55.191 54.930 37.423 1.00 38.61 445 LEU A C 1
ATOM 2195 O O . LEU A 1 290 ? 55.440 54.905 36.218 1.00 39.17 445 LEU A O 1
ATOM 2200 N N . ARG A 1 291 ? 54.571 53.928 38.040 1.00 40.70 446 ARG A N 1
ATOM 2201 C CA . ARG A 1 291 ? 54.103 52.815 37.228 1.00 50.59 446 ARG A CA 1
ATOM 2202 C C . ARG A 1 291 ? 52.848 53.105 36.394 1.00 47.28 446 ARG A C 1
ATOM 2203 O O . ARG A 1 291 ? 52.730 52.587 35.305 1.00 49.97 446 ARG A O 1
ATOM 2211 N N . ASN A 1 292 ? 51.914 53.899 36.878 1.00 45.16 447 ASN A N 1
ATOM 2212 C CA . ASN A 1 292 ? 50.824 54.240 35.982 1.00 47.51 447 ASN A CA 1
ATOM 2213 C C . ASN A 1 292 ? 51.472 54.973 34.787 1.00 46.28 447 ASN A C 1
ATOM 2214 O O . ASN A 1 292 ? 51.068 54.749 33.663 1.00 50.50 447 ASN A O 1
ATOM 2219 N N . TYR A 1 293 ? 52.496 55.811 35.024 1.00 47.65 448 TYR A N 1
ATOM 2220 C CA . TYR A 1 293 ? 53.223 56.517 33.946 1.00 45.92 448 TYR A CA 1
ATOM 2221 C C . TYR A 1 293 ? 53.852 55.514 32.982 1.00 46.40 448 TYR A C 1
ATOM 2222 O O . TYR A 1 293 ? 53.823 55.685 31.766 1.00 50.50 448 TYR A O 1
ATOM 2231 N N . ALA A 1 294 ? 54.441 54.466 33.529 1.00 49.01 449 ALA A N 1
ATOM 2232 C CA . ALA A 1 294 ? 55.092 53.481 32.690 1.00 51.15 449 ALA A CA 1
ATOM 2233 C C . ALA A 1 294 ? 54.078 52.699 31.839 1.00 52.18 449 ALA A C 1
ATOM 2234 O O . ALA A 1 294 ? 54.428 52.205 30.755 1.00 53.65 449 ALA A O 1
ATOM 2236 N N . SER A 1 295 ? 52.839 52.594 32.320 1.00 52.78 450 SER A N 1
ATOM 2237 C CA . SER A 1 295 ? 51.743 51.934 31.574 1.00 54.21 450 SER A CA 1
ATOM 2238 C C . SER A 1 295 ? 51.515 52.620 30.221 1.00 55.19 450 SER A C 1
ATOM 2239 O O . SER A 1 295 ? 51.396 51.953 29.192 1.00 56.81 450 SER A O 1
ATOM 2242 N N . ARG A 1 296 ? 51.446 53.954 30.248 1.00 52.95 451 ARG A N 1
ATOM 2243 C CA . ARG A 1 296 ? 51.217 54.776 29.055 1.00 51.54 451 ARG A CA 1
ATOM 2244 C C . ARG A 1 296 ? 52.423 54.870 28.121 1.00 51.68 451 ARG A C 1
ATOM 2245 O O . ARG A 1 296 ? 52.376 55.622 27.167 1.00 52.26 451 ARG A O 1
ATOM 2253 N N . ILE A 1 297 ? 53.522 54.169 28.393 1.00 49.50 452 ILE A N 1
ATOM 2254 C CA . ILE A 1 297 ? 54.643 54.207 27.441 1.00 51.82 452 ILE A CA 1
ATOM 2255 C C . ILE A 1 297 ? 54.322 53.240 26.277 1.00 55.78 452 ILE A C 1
ATOM 2256 O O . ILE A 1 297 ? 54.053 52.060 26.506 1.00 54.98 452 ILE A O 1
ATOM 2261 N N . GLN A 1 298 ? 54.327 53.755 25.047 1.00 61.18 453 GLN A N 1
ATOM 2262 C CA . GLN A 1 298 ? 54.080 53.002 23.804 1.00 62.49 453 GLN A CA 1
ATOM 2263 C C . GLN A 1 298 ? 54.961 51.750 23.746 1.00 61.27 453 GLN A C 1
ATOM 2264 O O . GLN A 1 298 ? 56.193 51.869 23.611 1.00 58.37 453 GLN A O 1
ATOM 2270 N N . ARG A 1 299 ? 54.364 50.555 23.854 1.00 58.96 454 ARG A N 1
ATOM 2271 C CA . ARG A 1 299 ? 55.193 49.331 23.791 1.00 56.24 454 ARG A CA 1
ATOM 2272 C C . ARG A 1 299 ? 54.442 48.007 23.534 1.00 55.56 454 ARG A C 1
ATOM 2273 O O . ARG A 1 299 ? 53.354 47.757 24.067 1.00 56.48 454 ARG A O 1
ATOM 2281 N N . PRO A 1 300 ? 55.000 47.147 22.691 1.00 52.87 455 PRO A N 1
ATOM 2282 C CA . PRO A 1 300 ? 54.326 45.882 22.432 1.00 55.60 455 PRO A CA 1
ATOM 2283 C C . PRO A 1 300 ? 54.665 44.784 23.499 1.00 53.92 455 PRO A C 1
ATOM 2284 O O . PRO A 1 300 ? 54.326 43.625 23.316 1.00 56.11 455 PRO A O 1
ATOM 2288 N N . PHE A 1 301 ? 55.342 45.140 24.585 1.00 50.78 456 PHE A N 1
ATOM 2289 C CA . PHE A 1 301 ? 55.683 44.148 25.622 1.00 50.32 456 PHE A CA 1
ATOM 2290 C C .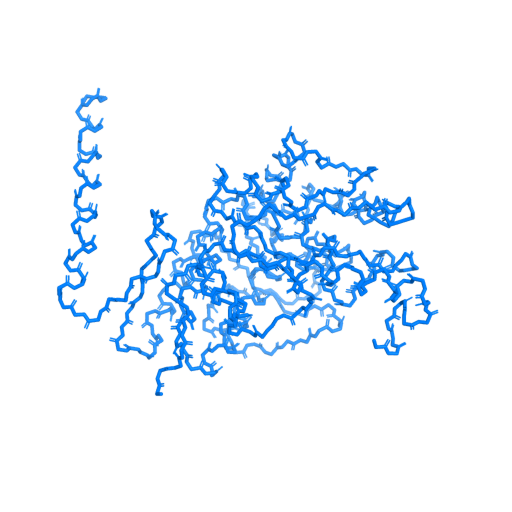 PHE A 1 301 ? 55.892 44.814 26.983 1.00 45.63 456 PHE A C 1
ATOM 2291 O O . PHE A 1 301 ? 55.772 46.014 27.129 1.00 43.42 456 PHE A O 1
ATOM 2299 N N . SER A 1 302 ? 56.179 43.999 27.977 1.00 43.08 457 SER A N 1
ATOM 2300 C CA . SER A 1 302 ? 56.483 44.487 29.306 1.00 41.43 457 SER A CA 1
ATOM 2301 C C . SER A 1 302 ? 57.622 43.610 29.727 1.00 36.73 457 SER A C 1
ATOM 2302 O O . SER A 1 302 ? 57.836 42.574 29.140 1.00 36.53 457 SER A O 1
ATOM 2305 N N . VAL A 1 303 ? 58.345 44.031 30.745 1.00 31.93 458 VAL A N 1
ATOM 2306 C CA . VAL A 1 303 ? 59.435 43.269 31.245 1.00 32.27 458 VAL A CA 1
ATOM 2307 C C . VAL A 1 303 ? 59.177 42.997 32.724 1.00 34.75 458 VAL A C 1
ATOM 2308 O O . VAL A 1 303 ? 58.435 43.722 33.398 1.00 35.17 458 VAL A O 1
ATOM 2312 N N . LYS A 1 304 ? 59.751 41.938 33.234 1.00 31.76 459 LYS A N 1
ATOM 2313 C CA . LYS A 1 304 ? 59.579 41.654 34.654 1.00 34.86 459 LYS A CA 1
ATOM 2314 C C . LYS A 1 304 ? 60.942 41.147 34.998 1.00 36.43 459 LYS A C 1
ATOM 2315 O O . LYS A 1 304 ? 61.559 40.430 34.195 1.00 37.25 459 LYS A O 1
ATOM 2321 N N . PHE A 1 305 ? 61.431 41.568 36.163 1.00 33.91 460 PHE A N 1
ATOM 2322 C CA . PHE A 1 305 ? 62.752 41.161 36.606 1.00 30.77 460 PHE A CA 1
ATOM 2323 C C . PHE A 1 305 ? 62.703 39.7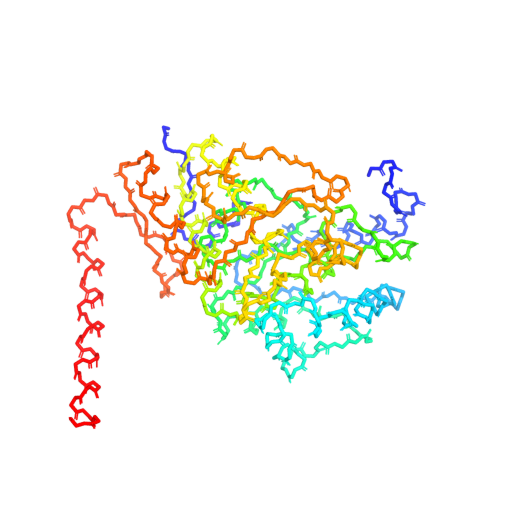60 37.240 1.00 31.00 460 PHE A C 1
ATOM 2324 O O . PHE A 1 305 ? 61.809 39.467 38.039 1.00 31.34 460 PHE A O 1
ATOM 2332 N N . ASP A 1 306 ? 63.636 38.893 36.875 1.00 27.30 461 ASP A N 1
ATOM 2333 C CA . ASP A 1 306 ? 63.691 37.606 37.519 1.00 30.82 461 ASP A CA 1
ATOM 2334 C C . ASP A 1 306 ? 64.859 37.742 38.519 1.00 32.24 461 ASP A C 1
ATOM 2335 O O . ASP A 1 306 ? 66.020 37.710 38.102 1.00 35.46 461 ASP A O 1
ATOM 2340 N N . PRO A 1 307 ? 64.577 37.929 39.835 1.00 28.45 462 PRO A N 1
ATOM 2341 C CA . PRO A 1 307 ? 65.634 38.066 40.856 1.00 26.31 462 PRO A CA 1
ATOM 2342 C C . PRO A 1 307 ? 66.464 36.786 41.071 1.00 28.83 462 PRO A C 1
ATOM 2343 O O . PRO A 1 307 ? 67.602 36.849 41.536 1.00 32.62 462 PRO A O 1
ATOM 2347 N N . TYR A 1 308 ? 65.965 35.609 40.699 1.00 28.34 463 TYR A N 1
ATOM 2348 C CA . TYR A 1 308 ? 66.795 34.431 40.970 1.00 23.17 463 TYR A CA 1
ATOM 2349 C C . TYR A 1 308 ? 67.986 34.381 40.027 1.00 27.95 463 TYR A C 1
ATOM 2350 O O . TYR A 1 308 ? 69.012 33.939 40.418 1.00 28.98 463 TYR A O 1
ATOM 2359 N N . THR A 1 309 ? 67.828 34.837 38.787 1.00 28.29 464 THR A N 1
ATOM 2360 C CA . THR A 1 309 ? 68.900 34.781 37.831 1.00 28.13 464 THR A CA 1
ATOM 2361 C C . THR A 1 309 ? 69.419 36.166 37.342 1.00 33.09 464 THR A C 1
ATOM 2362 O O . THR A 1 309 ? 70.230 36.235 36.453 1.00 32.97 464 THR A O 1
ATOM 2366 N N . LEU A 1 310 ? 68.893 37.247 37.903 1.00 31.75 465 LEU A N 1
ATOM 2367 C CA . LEU A 1 310 ? 69.289 38.600 37.534 1.00 35.40 465 LEU A CA 1
ATOM 2368 C C . LEU A 1 310 ? 69.092 38.761 36.073 1.00 34.21 465 LEU A C 1
ATOM 2369 O O . LEU A 1 310 ? 69.959 39.289 35.393 1.00 32.80 465 LEU A O 1
ATOM 2374 N N . ALA A 1 311 ? 67.922 38.316 35.588 1.00 34.35 466 ALA A N 1
ATOM 2375 C CA . ALA A 1 311 ? 67.606 38.416 34.168 1.00 31.58 466 ALA A CA 1
ATOM 2376 C C . ALA A 1 311 ? 66.347 39.205 33.996 1.00 31.46 466 ALA A C 1
ATOM 2377 O O . ALA A 1 311 ? 65.614 39.384 34.948 1.00 29.76 466 ALA A O 1
ATOM 2379 N N . ILE A 1 312 ? 66.121 39.677 32.771 1.00 30.41 467 ILE A N 1
ATOM 2380 C CA . ILE A 1 312 ? 64.918 40.408 32.418 1.00 29.95 467 ILE A CA 1
ATOM 2381 C C . ILE A 1 312 ? 64.089 39.434 31.572 1.00 35.89 467 ILE A C 1
ATOM 2382 O O . ILE A 1 312 ? 64.602 38.909 30.580 1.00 37.48 467 ILE A O 1
ATOM 2387 N N . ASP A 1 313 ? 62.843 39.155 31.970 1.00 36.11 468 ASP A N 1
ATOM 2388 C CA . ASP A 1 313 ? 61.931 38.287 31.193 1.00 34.10 468 ASP A CA 1
ATOM 2389 C C . ASP A 1 313 ? 61.103 39.212 30.311 1.00 33.33 468 ASP A C 1
ATOM 2390 O O . ASP A 1 313 ? 60.551 40.215 30.786 1.00 32.01 468 ASP A O 1
ATOM 2395 N N . VAL A 1 314 ? 60.971 38.895 29.037 1.00 33.11 469 VAL A N 1
ATOM 2396 C CA . VAL A 1 314 ? 60.178 39.772 28.221 1.00 33.30 469 VAL A CA 1
ATOM 2397 C C . VAL A 1 314 ? 58.835 39.092 28.143 1.00 35.06 469 VAL A C 1
ATOM 2398 O O . VAL A 1 314 ? 58.754 37.885 27.882 1.00 38.48 469 VAL A O 1
ATOM 2402 N N . LEU A 1 315 ? 57.799 39.864 28.469 1.00 32.71 470 LEU A N 1
ATOM 2403 C CA . LEU A 1 315 ? 56.433 39.377 28.486 1.00 35.10 470 LEU A CA 1
ATOM 2404 C C . LEU A 1 315 ? 55.790 39.863 27.214 1.00 36.42 470 LEU A C 1
ATOM 2405 O O . LEU A 1 315 ? 55.321 40.997 27.149 1.00 36.54 470 LEU A O 1
ATOM 2410 N N . ASP A 1 316 ? 55.757 39.010 26.200 1.00 38.84 471 ASP A N 1
ATOM 2411 C CA . ASP A 1 316 ? 55.174 39.439 24.945 1.00 43.01 471 ASP A CA 1
ATOM 2412 C C . ASP A 1 316 ? 54.154 38.447 24.358 1.00 44.97 471 ASP A C 1
ATOM 2413 O O . ASP A 1 316 ? 53.824 38.525 23.179 1.00 49.37 471 ASP A O 1
ATOM 2418 N N . SER A 1 317 ? 53.618 37.559 25.187 1.00 41.55 472 SER A N 1
ATOM 2419 C CA . SER A 1 317 ? 52.653 36.570 24.724 1.00 39.69 472 SER A CA 1
ATOM 2420 C C . SER A 1 317 ? 51.863 35.974 25.917 1.00 40.83 472 SER A C 1
ATOM 2421 O O . SER A 1 317 ? 52.286 36.059 27.077 1.00 41.30 472 SER A O 1
ATOM 2424 N N . PRO A 1 318 ? 50.705 35.373 25.644 1.00 36.85 473 PRO A N 1
ATOM 2425 C CA . PRO A 1 318 ? 49.976 34.807 26.785 1.00 35.90 473 PRO A CA 1
ATOM 2426 C C . PRO A 1 318 ? 50.841 33.824 27.565 1.00 34.34 473 PRO A C 1
ATOM 2427 O O . PRO A 1 318 ? 50.780 33.780 28.789 1.00 38.67 473 PRO A O 1
ATOM 2431 N N . HIS A 1 319 ? 51.676 33.066 26.869 1.00 33.08 474 HIS A N 1
ATOM 2432 C CA . HIS A 1 319 ? 52.501 32.044 27.510 1.00 28.25 474 HIS A CA 1
ATOM 2433 C C . HIS A 1 319 ? 53.570 32.596 28.464 1.00 31.63 474 HIS A C 1
ATOM 2434 O O . HIS A 1 319 ? 53.732 32.068 29.552 1.00 33.38 474 HIS A O 1
ATOM 2441 N N . THR A 1 320 ? 54.331 33.605 28.042 1.00 29.21 475 THR A N 1
ATOM 2442 C CA . THR A 1 320 ? 55.324 34.184 28.918 1.00 31.78 475 THR A CA 1
ATOM 2443 C C . THR A 1 320 ? 54.568 34.834 30.129 1.00 29.96 475 THR A C 1
ATOM 2444 O O . THR A 1 320 ? 54.996 34.744 31.277 1.00 32.30 475 THR A O 1
ATOM 2448 N N . ILE A 1 321 ? 53.440 35.470 29.907 1.00 28.51 476 ILE A N 1
ATOM 2449 C CA . ILE A 1 321 ? 52.734 35.987 31.069 1.00 28.69 476 ILE A CA 1
ATOM 2450 C C . ILE A 1 321 ? 52.285 34.826 31.993 1.00 32.91 476 ILE A C 1
ATOM 2451 O O . ILE A 1 321 ? 52.412 34.876 33.226 1.00 37.04 476 ILE A O 1
ATOM 2456 N N . GLN A 1 322 ? 51.785 33.757 31.405 1.00 35.47 477 GLN A N 1
ATOM 2457 C CA . GLN A 1 322 ? 51.375 32.632 32.221 1.00 35.20 477 GLN A CA 1
ATOM 2458 C C . GLN A 1 322 ? 52.552 32.107 33.069 1.00 38.42 477 GLN A C 1
ATOM 2459 O O . GLN A 1 322 ? 52.409 31.810 34.250 1.00 40.13 477 GLN A O 1
ATOM 2465 N N . ARG A 1 323 ? 53.724 32.009 32.466 1.00 40.48 478 ARG A N 1
ATOM 2466 C CA . ARG A 1 323 ? 54.883 31.521 33.162 1.00 39.03 478 ARG A CA 1
ATOM 2467 C C . ARG A 1 323 ? 55.215 32.295 34.444 1.00 36.98 478 ARG A C 1
ATOM 2468 O O . ARG A 1 323 ? 55.538 31.693 35.458 1.00 35.76 478 ARG A O 1
ATOM 2476 N N . SER A 1 324 ? 55.146 33.616 34.383 1.00 35.04 479 SER A N 1
ATOM 2477 C CA . SER A 1 324 ? 55.429 34.459 35.546 1.00 36.76 479 SER A CA 1
ATOM 2478 C C . SER A 1 324 ? 54.283 34.320 36.556 1.00 36.84 479 SER A C 1
ATOM 2479 O O . SER A 1 324 ? 54.505 34.330 37.770 1.00 34.24 479 SER A O 1
ATOM 2482 N N . LEU A 1 325 ? 53.068 34.176 36.045 1.00 34.31 480 LEU A N 1
ATOM 2483 C CA . LEU A 1 325 ? 51.899 34.052 36.927 1.00 38.06 480 LEU A CA 1
ATOM 2484 C C . LEU A 1 325 ? 52.126 32.859 37.850 1.00 38.39 480 LEU A C 1
ATOM 2485 O O . LEU A 1 325 ? 51.861 32.935 39.042 1.00 41.24 480 LEU A O 1
ATOM 2490 N N . GLU A 1 326 ? 52.662 31.779 37.303 1.00 43.55 481 GLU A N 1
ATOM 2491 C CA . GLU A 1 326 ? 52.925 30.577 38.096 1.00 44.48 481 GLU A CA 1
ATOM 2492 C C . GLU A 1 326 ? 53.852 30.864 39.285 1.00 41.97 481 GLU A C 1
ATOM 2493 O O . GLU A 1 326 ? 53.657 30.286 40.356 1.00 44.19 481 GLU A O 1
ATOM 2499 N N . GLY A 1 327 ? 54.837 31.743 39.101 1.00 38.98 482 GLY A N 1
ATOM 2500 C CA . GLY A 1 327 ? 55.753 32.066 40.179 1.00 36.85 482 GLY A CA 1
ATOM 2501 C C . GLY A 1 327 ? 54.907 32.757 41.267 1.00 39.55 482 GLY A C 1
ATOM 2502 O O . GLY A 1 327 ? 55.056 32.493 42.461 1.00 40.70 482 GLY A O 1
ATOM 2503 N N . VAL A 1 328 ? 54.025 33.649 40.835 1.00 35.17 483 VAL A N 1
ATOM 2504 C CA . VAL A 1 328 ? 53.168 34.392 41.725 1.00 33.36 483 VAL A CA 1
ATOM 2505 C C . VAL A 1 328 ? 52.175 33.485 42.452 1.00 31.68 483 VAL A C 1
ATOM 2506 O O . VAL A 1 328 ? 51.937 33.682 43.647 1.00 32.43 483 VAL A O 1
ATOM 2510 N N . GLN A 1 329 ? 51.632 32.486 41.763 1.00 29.26 484 GLN A N 1
ATOM 2511 C CA . GLN A 1 329 ? 50.715 31.580 42.433 1.00 36.62 484 GLN A CA 1
ATOM 2512 C C . GLN A 1 329 ? 51.495 30.734 43.487 1.00 37.88 484 GLN A C 1
ATOM 2513 O O . GLN A 1 329 ? 50.950 30.448 44.541 1.00 41.49 484 GLN A O 1
ATOM 2519 N N . ASP A 1 330 ? 52.755 30.377 43.235 1.00 38.79 485 ASP A N 1
ATOM 2520 C CA . ASP A 1 330 ? 53.521 29.620 44.233 1.00 38.62 485 ASP A CA 1
ATOM 2521 C C . ASP A 1 330 ? 53.643 30.455 45.474 1.00 40.04 485 ASP A C 1
ATOM 2522 O O . ASP A 1 330 ? 53.434 29.956 46.539 1.00 40.35 485 ASP A O 1
ATOM 2527 N N . GLU A 1 331 ? 53.962 31.737 45.293 1.00 37.04 486 GLU A N 1
ATOM 2528 C CA . GLU A 1 331 ? 54.114 32.646 46.369 1.00 35.64 486 GLU A CA 1
ATOM 2529 C C . GLU A 1 331 ? 52.825 32.761 47.159 1.00 34.62 486 GLU A C 1
ATOM 2530 O O . GLU A 1 331 ? 52.852 32.650 48.365 1.00 33.40 486 GLU A O 1
ATOM 2536 N N . LEU A 1 332 ? 51.699 32.979 46.506 1.00 32.40 487 LEU A N 1
ATOM 2537 C CA . LEU A 1 332 ? 50.459 33.043 47.258 1.00 33.70 487 LEU A CA 1
ATOM 2538 C C . LEU A 1 332 ? 50.243 31.723 48.056 1.00 37.23 487 LEU A C 1
ATOM 2539 O O . LEU A 1 332 ? 49.671 31.731 49.153 1.00 33.04 487 LEU A O 1
ATOM 2544 N N . HIS A 1 333 ? 50.696 30.584 47.528 1.00 37.84 488 HIS A N 1
ATOM 2545 C CA . HIS A 1 333 ? 50.555 29.365 48.292 1.00 37.65 488 HIS A CA 1
ATOM 2546 C C . HIS A 1 333 ? 51.353 29.457 49.570 1.00 37.86 488 HIS A C 1
ATOM 2547 O O . HIS A 1 333 ? 50.928 28.958 50.613 1.00 36.60 488 HIS A O 1
ATOM 2554 N N . THR A 1 334 ? 52.522 30.086 49.515 1.00 33.73 489 THR A N 1
ATOM 2555 C CA . THR A 1 334 ? 53.348 30.196 50.715 1.00 34.97 489 THR A CA 1
ATOM 2556 C C . THR A 1 334 ? 52.645 31.052 51.785 1.00 37.01 489 THR A C 1
ATOM 2557 O O . THR A 1 334 ? 52.636 30.672 52.957 1.00 38.46 489 THR A O 1
ATOM 2561 N N . LEU A 1 335 ? 52.027 32.168 51.364 1.00 31.74 490 LEU A N 1
ATOM 2562 C CA . LEU A 1 335 ? 51.305 33.061 52.277 1.00 31.65 490 LEU A CA 1
ATOM 2563 C C . LEU A 1 335 ? 50.073 32.342 52.868 1.00 32.49 490 LEU A C 1
ATOM 2564 O O . LEU A 1 335 ? 49.734 32.565 53.995 1.00 33.64 490 LEU A O 1
ATOM 2569 N N . ALA A 1 336 ? 49.403 31.496 52.108 1.00 30.36 491 ALA A N 1
ATOM 2570 C CA . ALA A 1 336 ? 48.278 30.789 52.663 1.00 34.11 491 ALA A CA 1
ATOM 2571 C C . ALA A 1 336 ? 48.822 29.896 53.775 1.00 37.88 491 ALA A C 1
ATOM 2572 O O . ALA A 1 336 ? 48.245 29.820 54.839 1.00 40.88 491 ALA A O 1
ATOM 2574 N N . HIS A 1 337 ? 49.935 29.217 53.534 1.00 38.93 492 HIS A N 1
ATOM 2575 C CA . HIS A 1 337 ? 50.450 28.347 54.566 1.00 40.01 492 HIS A CA 1
ATOM 2576 C C . HIS A 1 337 ? 50.883 29.146 55.783 1.00 37.03 492 HIS A C 1
ATOM 2577 O O . HIS A 1 337 ? 50.673 28.695 56.890 1.00 38.59 492 HIS A O 1
ATOM 2584 N N . ALA A 1 338 ? 51.491 30.320 55.593 1.00 31.97 493 ALA A N 1
ATOM 2585 C CA . ALA A 1 338 ? 51.895 31.092 56.734 1.00 29.54 493 ALA A CA 1
ATOM 2586 C C . ALA A 1 338 ? 50.648 31.479 57.587 1.00 34.45 493 ALA A C 1
ATOM 2587 O O . ALA A 1 338 ? 50.718 31.609 58.806 1.00 32.77 493 ALA A O 1
ATOM 2589 N N . LEU A 1 339 ? 49.514 31.680 56.925 1.00 31.24 494 LEU A N 1
ATOM 2590 C CA . LEU A 1 339 ? 48.340 32.065 57.636 1.00 34.56 494 LEU A CA 1
ATOM 2591 C C . LEU A 1 339 ? 47.854 30.906 58.554 1.00 34.98 494 LEU A C 1
ATOM 2592 O O . LEU A 1 339 ? 47.521 31.166 59.680 1.00 34.57 494 LEU A O 1
ATOM 2597 N N . SER A 1 340 ? 47.826 29.656 58.110 1.00 32.54 495 SER A N 1
ATOM 2598 C CA . SER A 1 340 ? 47.384 28.622 59.028 1.00 40.02 495 SER A CA 1
ATOM 2599 C C . SER A 1 340 ? 48.404 28.463 60.168 1.00 41.87 495 SER A C 1
ATOM 2600 O O . SER A 1 340 ? 48.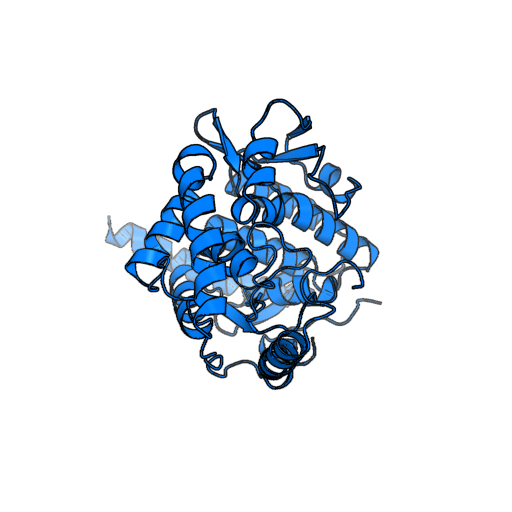012 28.361 61.338 1.00 43.45 495 SER A O 1
ATOM 2603 N N . ALA A 1 341 ? 49.697 28.471 59.834 1.00 38.87 496 ALA A N 1
ATOM 2604 C CA . ALA A 1 341 ? 50.767 28.338 60.830 1.00 38.85 496 ALA A CA 1
ATOM 2605 C C . ALA A 1 341 ? 50.610 29.327 62.001 1.00 39.98 496 ALA A C 1
ATOM 2606 O O . ALA A 1 341 ? 50.882 28.961 63.129 1.00 45.55 496 ALA A O 1
ATOM 2608 N N . ILE A 1 342 ? 50.196 30.566 61.750 1.00 37.66 497 ILE A N 1
ATOM 2609 C CA . ILE A 1 342 ? 50.048 31.518 62.842 1.00 37.81 497 ILE A CA 1
ATOM 2610 C C . ILE A 1 342 ? 48.591 31.546 63.338 1.00 42.43 497 ILE A C 1
ATOM 2611 O O . ILE A 1 342 ? 48.198 32.464 64.070 1.00 38.44 497 ILE A O 1
ATOM 2616 N N . SER A 1 343 ? 47.834 30.526 62.886 1.00 48.09 498 SER A N 1
ATOM 2617 C CA . SER A 1 343 ? 46.418 30.225 63.184 1.00 56.70 498 SER A CA 1
ATOM 2618 C C . SER A 1 343 ? 45.363 30.542 62.123 1.00 62.06 498 SER A C 1
ATOM 2619 O O . SER A 1 343 ? 44.521 31.435 62.412 1.00 71.83 498 SER A O 1
#

Nearest PDB structures (foldseek):
  1toh-assembly1_A  TM=1.003E+00  e=1.425E-62  Rattus norvegicus
  2toh-assembly1_A  TM=1.003E+00  e=1.381E-59  Rattus norvegicus
  2xsn-assembly1_C  TM=9.816E-01  e=6.043E-54  Homo sapiens
  6hpo-assembly1_A  TM=9.872E-01  e=4.623E-44  Homo sapiens
  5fgj-assembly1_C  TM=9.661E-01  e=1.181E-44  Rattus norvegicus

Sequence (325 aa):
KVPWFPRKVSELDKCDLDHPGFSDQVYRQRRKLIAEIAFQYKHGEPIPHVEYTAEEIATWKEVYVTLKGLYATHACREHLEGFQLLERYCGYREDSIPQLEDVSRFLKERTGFQLRPVAGLLSARDFLASLAFRVFQCTQYIRHASSPMHSPEPDCCHELLGHVPMLADRTFAQFSQDIGLASLGASDEEIEKLSTVYWFTVEFGLCKQNGELKAYGAGLLSSYGELLHSLSEEPEVRAFDPDTAAVQPYQDQTYQPVYFVSESFNDAKDKLRNYASRIQRPFSVKFDPYTLAIDVLDSPHTIQRSLEGVQDELHTLAHALSAIS

Secondary structure (DSSP, 8-state):
------SBGGGGGG--TTSTTTT-HHHHHHHHHHHHHHHH--TTSPPPP----HHHHHHHHHHHHHHHHHHHHHB-HHHHHHHHHHHHHS--BTTBPPPHHHHHHHHHHHTS-EEEE-SS---HHHHHHHHTTTEEEE------TT-TT--SS--HHIIIIIIHHHHTSHHHHHHHHHHHHHHTT--HHHHHHHHHHHIIIIIT-EEEETTEEEE--HHHHT-HHHHHHHTSSSSEEEE--HHHHHT----SSSPPSEEEEES-HHHHHHHHHHHHHTS--S-EEEEETTTTEEEEE-SHHHHHHHHHHHHHHHHHHHHHHHHT-

GO terms:
  GO:0005634 nucleus (C, EXP)
  GO:0005737 cytoplasm (C, EXP)
  GO:0004511 tyrosine 3-monooxygenase activity (F, EXP)
  GO:0001666 response to hypoxia (P, IEP)
  GO:0001666 response to hypoxia (P, IDA)
  GO:0001975 response to amphetamine (P, IEP)
  GO:0043025 neuronal cell body (C, IDA)
  GO:0043195 terminal bouton (C, IDA)
  GO:0043204 perikaryon (C, IDA)
  GO:0008198 ferrous iron binding (F, IDA)
  GO:0008199 ferric iron binding (F, IDA)
  GO:0035094 response to nicotine (P, IEP)
  GO:0035176 social behavior (P, IEP)
  GO:0035900 response to isolation stress (P, IEP)
  GO:0035902 response to immobilization stress (P, IEP)
  GO:0008021 synaptic vesicle (C, IDA)
  GO:0030424 axon (C, IDA)
  GO:0030425 dendrite (C, IDA)
  GO:0042423 catecholamine biosynthetic process (P, IDA)
  GO:0042745 circadian sleep/wake cycle (P, IEP)

CATH classification: 1.10.800.10